Protein AF-A0A254QRY9-F1 (afdb_monomer_lite)

Radius of gyration: 16.29 Å; chains: 1; bounding box: 42×44×48 Å

Secondary structure (DSSP, 8-state):
----PPP-SS--HHHHH-TT--HHHHHHHHHHHHHHTTSPTTS-----TT-SSPPPS-SS-EEETTEEEE--SSS---HHHHHHHHHHHHHHHHHGGGTPPPPHHHHHHT-SB-TTSPBPPTTSHHHHHHHSTTTHHHIIIIIIS-------GGG--TT-EEEE--SSS--EEEEEEEEEE-TTS-EEEEEE-SSS--

Structure (mmCIF, N/CA/C/O backbone):
data_AF-A0A254QRY9-F1
#
_entry.id   AF-A0A254QRY9-F1
#
loop_
_atom_site.group_PDB
_atom_site.id
_atom_site.type_symbol
_atom_site.label_atom_id
_atom_site.label_alt_id
_atom_site.label_comp_id
_atom_site.label_asym_id
_atom_site.label_entity_id
_atom_site.label_seq_id
_atom_site.pdbx_PDB_ins_code
_atom_site.Cartn_x
_atom_site.Cartn_y
_atom_site.Cartn_z
_atom_site.occupancy
_atom_site.B_iso_or_equiv
_atom_site.auth_seq_id
_atom_site.auth_comp_id
_atom_site.auth_asym_id
_atom_site.auth_atom_id
_atom_site.pdbx_PDB_model_num
ATOM 1 N N . MET A 1 1 ? 18.171 -29.609 7.522 1.00 37.81 1 MET A N 1
ATOM 2 C CA . MET A 1 1 ? 17.720 -28.217 7.726 1.00 37.81 1 MET A CA 1
ATOM 3 C C . MET A 1 1 ? 16.338 -28.342 8.329 1.00 37.81 1 MET A C 1
ATOM 5 O O . MET A 1 1 ? 15.503 -28.914 7.642 1.00 37.81 1 MET A O 1
ATOM 9 N N . PRO A 1 2 ? 16.117 -28.033 9.614 1.00 37.41 2 PRO A N 1
ATOM 10 C CA . PRO A 1 2 ? 14.815 -28.296 10.205 1.00 37.41 2 PRO A CA 1
ATOM 11 C C . PRO A 1 2 ? 13.784 -27.348 9.587 1.00 37.41 2 PRO A C 1
ATOM 13 O O . PRO A 1 2 ? 14.004 -26.139 9.557 1.00 37.41 2 PRO A O 1
ATOM 16 N N . ASP A 1 3 ? 12.702 -27.937 9.078 1.00 46.31 3 ASP A N 1
ATOM 17 C CA . ASP A 1 3 ? 11.439 -27.289 8.733 1.00 46.31 3 ASP A CA 1
ATOM 18 C C . ASP A 1 3 ? 11.039 -26.289 9.826 1.00 46.31 3 ASP A C 1
ATOM 20 O O . ASP A 1 3 ? 10.547 -26.677 10.887 1.00 46.31 3 ASP A O 1
ATOM 24 N N . SER A 1 4 ? 11.224 -24.992 9.584 1.00 36.72 4 SER A N 1
ATOM 25 C CA . SER A 1 4 ? 10.539 -23.962 10.360 1.00 36.72 4 SER A CA 1
ATOM 26 C C . SER A 1 4 ? 9.203 -23.702 9.676 1.00 36.72 4 SER A C 1
ATOM 28 O O . SER A 1 4 ? 9.074 -22.772 8.878 1.00 36.72 4 SER A O 1
ATOM 30 N N . ALA A 1 5 ? 8.235 -24.586 9.918 1.00 42.78 5 ALA A N 1
ATOM 31 C CA . ALA A 1 5 ? 6.858 -24.378 9.494 1.00 42.78 5 ALA A CA 1
ATOM 32 C C . ALA A 1 5 ? 6.422 -22.964 9.909 1.00 42.78 5 ALA A C 1
ATOM 34 O O . ALA A 1 5 ? 6.419 -22.637 11.097 1.00 42.78 5 ALA A O 1
ATOM 35 N N . VAL A 1 6 ? 6.129 -22.123 8.917 1.00 45.16 6 VAL A N 1
ATOM 36 C CA . VAL A 1 6 ? 5.705 -20.739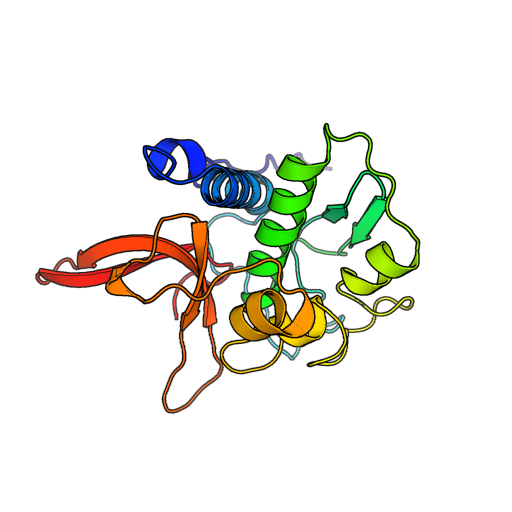 9.132 1.00 45.16 6 VAL A CA 1
ATOM 37 C C . VAL A 1 6 ? 4.362 -20.772 9.871 1.00 45.16 6 VAL A C 1
ATOM 39 O O . VAL A 1 6 ? 3.421 -21.388 9.359 1.00 45.16 6 VAL A O 1
ATOM 42 N N . PRO A 1 7 ? 4.240 -20.202 11.080 1.00 49.66 7 PRO A N 1
ATOM 43 C CA . PRO A 1 7 ? 2.994 -20.305 11.828 1.00 49.66 7 PRO A CA 1
ATOM 44 C C . PRO A 1 7 ? 1.909 -19.357 11.282 1.00 49.66 7 PRO A C 1
ATOM 46 O O . PRO A 1 7 ? 2.184 -18.362 10.616 1.00 49.66 7 PRO A O 1
ATOM 49 N N . THR A 1 8 ? 0.641 -19.699 11.529 1.00 52.84 8 THR A N 1
ATOM 50 C CA . THR A 1 8 ? -0.543 -19.148 10.846 1.00 52.84 8 THR A CA 1
ATOM 51 C C . THR A 1 8 ? -1.553 -18.567 11.833 1.00 52.84 8 THR A C 1
ATOM 53 O O . THR A 1 8 ? -2.466 -19.279 12.237 1.00 52.84 8 THR A O 1
ATOM 56 N N . TYR A 1 9 ? -1.473 -17.276 12.195 1.00 59.34 9 TYR A N 1
ATOM 57 C CA . TYR A 1 9 ? -2.532 -16.687 13.048 1.00 59.34 9 TYR A CA 1
ATOM 58 C C . TYR A 1 9 ? -3.069 -15.298 12.663 1.00 59.34 9 TYR A C 1
ATOM 60 O O . TYR A 1 9 ? -4.122 -14.898 13.167 1.00 59.34 9 TYR A O 1
ATOM 68 N N . HIS A 1 10 ? -2.492 -14.611 11.673 1.00 69.50 10 HIS A N 1
ATOM 69 C CA . HIS A 1 10 ? -3.000 -13.306 11.214 1.00 69.50 10 HIS A CA 1
ATOM 70 C C . HIS A 1 10 ? -3.153 -13.214 9.688 1.00 69.50 10 HIS A C 1
ATOM 72 O O . HIS A 1 10 ? -2.873 -12.190 9.096 1.00 69.50 10 HIS A O 1
ATOM 78 N N . ILE A 1 11 ? -3.624 -14.277 9.037 1.00 81.06 11 ILE A N 1
ATOM 79 C CA . ILE A 1 11 ? -3.754 -14.356 7.566 1.00 81.06 11 ILE A CA 1
ATOM 80 C C . ILE A 1 11 ? -5.220 -14.444 7.111 1.00 81.06 11 ILE A C 1
ATOM 82 O O . ILE A 1 11 ? -5.598 -15.246 6.262 1.00 81.06 11 ILE A O 1
ATOM 86 N N . SER A 1 12 ? -6.111 -13.718 7.784 1.00 90.38 12 SER A N 1
ATOM 87 C CA . SER A 1 12 ? -7.547 -13.730 7.466 1.00 90.38 12 SER A CA 1
ATOM 88 C C . SER A 1 12 ? -8.171 -12.339 7.540 1.00 90.38 12 SER A C 1
ATOM 90 O O . SER A 1 12 ? -9.340 -12.203 7.908 1.00 90.38 12 SER A O 1
ATOM 92 N N . HIS A 1 13 ? -7.397 -11.302 7.240 1.00 93.88 13 HIS A N 1
ATOM 93 C CA . HIS A 1 13 ? -7.847 -9.919 7.214 1.00 93.88 13 HIS A CA 1
ATOM 94 C C . HIS A 1 13 ? -8.926 -9.716 6.159 1.00 93.88 13 HIS A C 1
ATOM 96 O O . HIS A 1 13 ? -9.965 -9.141 6.483 1.00 93.88 13 HIS A O 1
ATOM 102 N N . LEU A 1 14 ? -8.764 -10.271 4.951 1.00 95.62 14 LEU A N 1
ATOM 103 C CA . LEU A 1 14 ? -9.807 -10.196 3.923 1.00 95.62 14 LEU A CA 1
ATOM 104 C C . LEU A 1 14 ? -11.115 -10.821 4.420 1.00 95.62 14 LEU A C 1
ATOM 106 O O . LEU A 1 14 ? -12.188 -10.240 4.274 1.00 95.62 14 LEU A O 1
ATOM 110 N N . ARG A 1 15 ? -11.036 -11.995 5.052 1.00 94.81 15 ARG A N 1
ATOM 111 C CA . ARG A 1 15 ? -12.219 -12.685 5.582 1.00 94.81 15 ARG A CA 1
ATOM 112 C C . ARG A 1 15 ? -12.896 -11.894 6.706 1.00 94.81 15 ARG A C 1
ATOM 114 O O . ARG A 1 15 ? -14.120 -11.886 6.778 1.00 94.81 15 ARG A O 1
ATOM 121 N N . LYS A 1 16 ? -12.117 -11.288 7.606 1.00 93.88 16 LYS A N 1
ATOM 122 C CA . LYS A 1 16 ? -12.627 -10.598 8.804 1.00 93.88 16 LYS A CA 1
ATOM 123 C C . LYS A 1 16 ? -13.141 -9.189 8.505 1.00 93.88 16 LYS A C 1
ATOM 125 O O . LYS A 1 16 ? -14.137 -8.786 9.092 1.00 93.88 16 LYS A O 1
ATOM 130 N N . PHE A 1 17 ? -12.472 -8.463 7.611 1.00 95.88 17 PHE A N 1
ATOM 131 C CA . PHE A 1 17 ? -12.696 -7.032 7.388 1.00 95.88 17 PHE A CA 1
ATOM 132 C C . PHE A 1 17 ? -13.146 -6.685 5.962 1.00 95.88 17 PHE A C 1
ATOM 134 O O . PHE A 1 17 ? -13.476 -5.538 5.690 1.00 95.88 17 PHE A O 1
ATOM 141 N N . GLY A 1 18 ? -13.187 -7.654 5.043 1.00 95.50 18 GLY A N 1
ATOM 142 C CA . GLY A 1 18 ? -13.499 -7.418 3.630 1.00 95.50 18 GLY A CA 1
ATOM 143 C C . GLY A 1 18 ? -14.988 -7.351 3.278 1.00 95.50 18 GLY A C 1
ATOM 144 O O . GLY A 1 18 ? -15.326 -7.188 2.105 1.00 95.50 18 GLY A O 1
ATOM 145 N N . PHE A 1 19 ? -15.896 -7.515 4.244 1.00 95.81 19 PHE A N 1
ATOM 146 C CA . PHE A 1 19 ? -17.331 -7.427 3.975 1.00 95.81 19 PHE A CA 1
ATOM 147 C C . PHE A 1 19 ? -17.749 -5.970 3.743 1.00 95.81 19 PHE A C 1
ATOM 149 O O . PHE A 1 19 ? -17.529 -5.117 4.597 1.00 95.81 19 PHE A O 1
ATOM 156 N N . GLY A 1 20 ? -18.379 -5.694 2.599 1.00 94.81 20 GLY A N 1
ATOM 157 C CA . GLY A 1 20 ? -18.922 -4.370 2.277 1.00 94.81 20 GLY A CA 1
ATOM 158 C C . GLY A 1 20 ? -17.885 -3.297 1.921 1.00 94.81 20 GLY A C 1
ATOM 159 O O . GLY A 1 20 ? -18.280 -2.155 1.707 1.00 94.81 20 GLY A O 1
ATOM 160 N N . VAL A 1 21 ? -16.593 -3.638 1.830 1.00 96.69 21 VAL A N 1
ATOM 161 C CA . VAL A 1 21 ? -15.536 -2.699 1.409 1.00 96.69 21 VAL A CA 1
ATOM 162 C C . VAL A 1 21 ? -15.251 -2.814 -0.101 1.00 96.69 21 VAL A C 1
ATOM 164 O O . VAL A 1 21 ? -15.458 -3.894 -0.671 1.00 96.69 21 VAL A O 1
ATOM 167 N N . PRO A 1 22 ? -14.789 -1.734 -0.765 1.00 97.00 22 PRO A N 1
ATOM 168 C CA . PRO A 1 22 ? -14.478 -1.731 -2.197 1.00 97.00 22 PRO A CA 1
ATOM 169 C C . PRO A 1 22 ? -13.453 -2.790 -2.617 1.00 97.00 22 PRO A C 1
ATOM 171 O O . PRO A 1 22 ? -12.657 -3.269 -1.813 1.00 97.00 22 PRO A O 1
ATOM 174 N N . GLU A 1 23 ? -13.427 -3.129 -3.906 1.00 95.94 23 GLU A N 1
ATOM 175 C CA . GLU A 1 23 ? -12.508 -4.133 -4.460 1.00 95.94 23 GLU A CA 1
ATOM 176 C C . GLU A 1 23 ? -11.032 -3.811 -4.193 1.00 95.94 23 GLU A C 1
ATOM 178 O O . GLU A 1 23 ? -10.292 -4.686 -3.748 1.00 95.94 23 GLU A O 1
ATOM 183 N N . ALA A 1 24 ? -10.621 -2.550 -4.363 1.00 96.19 24 ALA A N 1
ATOM 184 C CA . ALA A 1 24 ? -9.258 -2.116 -4.065 1.00 96.19 24 ALA A CA 1
ATOM 185 C C . ALA A 1 24 ? -8.882 -2.380 -2.595 1.00 96.19 24 ALA A C 1
ATOM 187 O O . ALA A 1 24 ? -7.849 -2.981 -2.310 1.00 96.19 24 ALA A O 1
ATOM 188 N N . ASN A 1 25 ? -9.765 -2.028 -1.659 1.00 97.88 25 ASN A N 1
ATOM 189 C CA . ASN A 1 25 ? -9.597 -2.307 -0.233 1.00 97.88 25 ASN A CA 1
ATOM 190 C C . ASN A 1 25 ? -9.505 -3.813 0.055 1.00 97.88 25 ASN A C 1
ATOM 192 O O . ASN A 1 25 ? -8.664 -4.251 0.839 1.00 97.88 25 ASN A O 1
ATOM 196 N N . ARG A 1 26 ? -10.330 -4.630 -0.611 1.00 97.94 26 ARG A N 1
ATOM 197 C CA . ARG A 1 26 ? -10.264 -6.096 -0.499 1.00 97.94 26 ARG A CA 1
ATOM 198 C C . ARG A 1 26 ? -8.933 -6.642 -1.010 1.00 97.94 26 ARG A C 1
ATOM 200 O O . ARG A 1 26 ? -8.368 -7.519 -0.360 1.00 97.94 26 ARG A O 1
ATOM 207 N N . ALA A 1 27 ? -8.419 -6.118 -2.120 1.00 97.56 27 ALA A N 1
ATOM 208 C CA . ALA A 1 27 ? -7.108 -6.488 -2.638 1.00 97.56 27 ALA A CA 1
ATOM 209 C C . ALA A 1 27 ? -5.989 -6.112 -1.658 1.00 97.56 27 ALA A C 1
ATOM 211 O O . ALA A 1 27 ? -5.094 -6.922 -1.437 1.00 97.56 27 ALA A O 1
ATOM 212 N N . VAL A 1 28 ? -6.076 -4.952 -0.993 1.00 97.69 28 VAL A N 1
ATOM 213 C CA .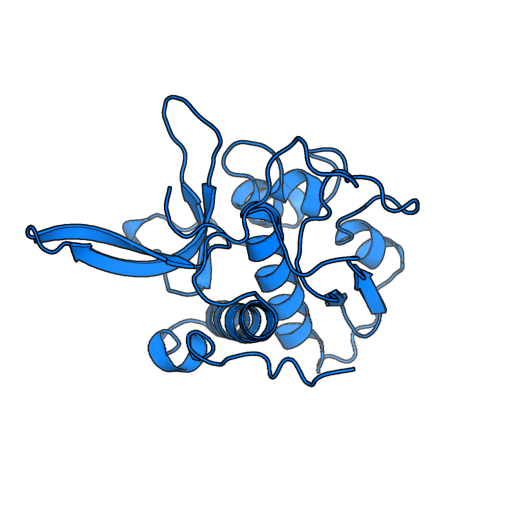 VAL A 1 28 ? -5.134 -4.579 0.078 1.00 97.69 28 VAL A CA 1
ATOM 214 C C . VAL A 1 28 ? -5.206 -5.550 1.250 1.00 97.69 28 VAL A C 1
ATOM 216 O O . VAL A 1 28 ? -4.172 -6.051 1.680 1.00 97.69 28 VAL A O 1
ATOM 219 N N . LEU A 1 29 ? -6.401 -5.884 1.741 1.00 97.50 29 LEU A N 1
ATOM 220 C CA . LEU A 1 29 ? -6.556 -6.853 2.833 1.00 97.50 29 LEU A CA 1
ATOM 221 C C . LEU A 1 29 ? -6.024 -8.247 2.456 1.00 97.50 29 LEU A C 1
ATOM 223 O O . LEU A 1 29 ? -5.450 -8.931 3.300 1.00 97.50 29 LEU A O 1
ATOM 227 N N . HIS A 1 30 ? -6.180 -8.660 1.196 1.00 96.12 30 HIS A N 1
ATOM 228 C CA . HIS A 1 30 ? -5.594 -9.901 0.693 1.00 96.12 30 HIS A CA 1
ATOM 229 C C . HIS A 1 30 ? -4.066 -9.808 0.590 1.00 96.12 30 HIS A C 1
ATOM 231 O O . HIS A 1 30 ? -3.363 -10.731 0.995 1.00 96.12 30 HIS A O 1
ATOM 237 N N . GLY A 1 31 ? -3.547 -8.674 0.115 1.00 94.44 31 GLY A N 1
ATOM 238 C CA . GLY A 1 31 ? -2.119 -8.382 0.095 1.00 94.44 31 GLY A CA 1
ATOM 239 C C . GLY A 1 31 ? -1.509 -8.447 1.494 1.00 94.44 31 GLY A C 1
ATOM 240 O O . GLY A 1 31 ? -0.473 -9.077 1.668 1.00 94.44 31 GLY A O 1
ATOM 241 N N . VAL A 1 32 ? -2.189 -7.899 2.506 1.00 93.19 32 VAL A N 1
ATOM 242 C CA . VAL A 1 32 ? -1.807 -8.036 3.920 1.00 93.19 32 VAL A CA 1
ATOM 243 C C . VAL A 1 32 ? -1.727 -9.504 4.334 1.00 93.19 32 VAL A C 1
ATOM 245 O O . VAL A 1 32 ? -0.746 -9.890 4.961 1.00 93.19 32 VAL A O 1
ATOM 248 N N . ASP A 1 33 ? -2.713 -10.332 3.981 1.00 91.94 33 ASP A N 1
ATOM 249 C CA . ASP A 1 33 ? -2.699 -11.762 4.318 1.00 91.94 33 ASP A CA 1
ATOM 250 C C . ASP A 1 33 ? -1.498 -12.490 3.688 1.00 91.94 33 ASP A C 1
ATOM 252 O O . ASP A 1 33 ? -0.843 -13.283 4.365 1.00 91.94 33 ASP A O 1
ATOM 256 N N . ILE A 1 34 ? -1.155 -12.172 2.434 1.00 90.69 34 ILE A N 1
ATOM 257 C CA . ILE A 1 34 ? 0.016 -12.725 1.732 1.00 90.69 34 ILE A CA 1
ATOM 258 C C . ILE A 1 34 ? 1.321 -12.265 2.392 1.00 90.69 34 ILE A C 1
ATOM 260 O O . ILE A 1 34 ? 2.197 -13.085 2.664 1.00 90.69 34 ILE A O 1
ATOM 264 N N . VAL A 1 35 ? 1.442 -10.968 2.689 1.00 88.44 35 VAL A N 1
ATOM 265 C CA . VAL A 1 35 ? 2.613 -10.398 3.369 1.00 88.44 35 VAL A CA 1
ATOM 266 C C . VAL A 1 35 ? 2.789 -11.043 4.742 1.00 88.44 35 VAL A C 1
ATOM 268 O O . VAL A 1 35 ? 3.856 -11.557 5.070 1.00 88.44 35 VAL A O 1
ATOM 271 N N . GLN A 1 36 ? 1.732 -11.048 5.552 1.00 85.56 36 GLN A N 1
ATOM 272 C CA . GLN A 1 36 ? 1.758 -11.539 6.925 1.00 85.56 36 GLN A CA 1
ATOM 273 C C . GLN A 1 36 ? 2.060 -13.038 6.999 1.00 85.56 36 GLN A C 1
ATOM 275 O O . GLN A 1 36 ? 2.687 -13.467 7.964 1.00 85.56 36 GLN A O 1
ATOM 280 N N . ALA A 1 37 ? 1.682 -13.821 5.983 1.00 85.31 37 ALA A N 1
ATOM 281 C CA . ALA A 1 37 ? 1.989 -15.251 5.897 1.00 85.31 37 ALA A CA 1
ATOM 282 C C . ALA A 1 37 ? 3.490 -15.567 5.819 1.00 85.31 37 ALA A C 1
ATOM 284 O O . ALA A 1 37 ? 3.868 -16.729 5.904 1.00 85.31 37 ALA A O 1
ATOM 285 N N . THR A 1 38 ? 4.340 -14.557 5.637 1.00 79.56 38 THR A N 1
ATOM 286 C CA . THR A 1 38 ? 5.801 -14.703 5.566 1.00 79.56 38 THR A CA 1
ATOM 287 C C . THR A 1 38 ? 6.527 -14.070 6.755 1.00 79.56 38 THR A C 1
ATOM 289 O O . THR A 1 38 ? 7.744 -14.214 6.886 1.00 79.56 38 THR A O 1
ATOM 292 N N . ALA A 1 39 ? 5.795 -13.366 7.623 1.00 75.81 39 ALA A N 1
ATOM 293 C CA . ALA A 1 39 ? 6.362 -12.629 8.741 1.00 75.81 39 ALA A CA 1
ATOM 294 C C . ALA A 1 39 ? 6.545 -13.522 9.987 1.00 75.81 39 ALA A C 1
ATOM 296 O O . ALA A 1 39 ? 5.765 -14.454 10.193 1.00 75.81 39 ALA A O 1
ATOM 297 N N . PRO A 1 40 ? 7.544 -13.237 10.847 1.00 69.44 40 PRO A N 1
ATOM 298 C CA . PRO A 1 40 ? 7.716 -13.923 12.122 1.00 69.44 40 PRO A CA 1
ATOM 299 C C . PRO A 1 40 ? 6.500 -13.777 13.047 1.00 69.44 40 PRO A C 1
ATOM 301 O O . PRO A 1 40 ? 5.858 -12.725 13.106 1.00 69.44 40 PRO A O 1
ATOM 304 N N . ASP A 1 41 ? 6.235 -14.827 13.820 1.00 60.31 41 ASP A N 1
ATOM 305 C CA . ASP A 1 41 ? 5.197 -14.850 14.851 1.00 60.31 41 ASP A CA 1
ATOM 306 C C . ASP A 1 41 ? 5.490 -13.883 16.010 1.00 60.31 41 ASP A C 1
ATOM 308 O O . ASP A 1 41 ? 6.643 -13.630 16.357 1.00 60.31 41 ASP A O 1
ATOM 312 N N . GLY A 1 42 ? 4.428 -13.388 16.658 1.00 51.75 42 GLY A N 1
ATOM 313 C CA . GLY A 1 42 ? 4.515 -12.561 17.872 1.00 51.75 42 GLY A CA 1
ATOM 314 C C . GLY A 1 42 ? 4.577 -11.046 17.644 1.00 51.75 42 GLY A C 1
ATOM 315 O O . GLY A 1 42 ? 4.552 -10.292 18.615 1.00 51.75 42 GLY A O 1
ATOM 316 N N . GLY A 1 43 ? 4.602 -10.587 16.386 1.00 54.66 43 GLY A N 1
ATOM 317 C CA . GLY A 1 43 ? 4.767 -9.167 16.060 1.00 54.66 43 GLY A CA 1
ATOM 318 C C . GLY A 1 43 ? 6.152 -8.634 16.455 1.00 54.66 43 GLY A C 1
ATOM 319 O O . GLY A 1 43 ? 7.022 -9.379 16.895 1.00 54.66 43 GLY A O 1
ATOM 320 N N . GLY A 1 44 ? 6.398 -7.333 16.267 1.00 52.44 44 GLY A N 1
ATOM 321 C CA . GLY A 1 44 ? 7.635 -6.707 16.759 1.00 52.44 44 GLY A CA 1
ATOM 322 C C . GLY A 1 44 ? 8.905 -7.091 15.990 1.00 52.44 44 GLY A C 1
ATOM 323 O O . GLY A 1 44 ? 10.002 -6.816 16.461 1.00 52.44 44 GLY A O 1
ATOM 324 N N . TYR A 1 45 ? 8.779 -7.632 14.775 1.00 57.25 45 TYR A N 1
ATOM 325 C CA . TYR A 1 45 ? 9.883 -7.852 13.823 1.00 57.25 45 TYR A CA 1
ATOM 326 C C . TYR A 1 45 ? 10.360 -6.549 13.154 1.00 57.25 45 TYR A C 1
ATOM 328 O O . TYR A 1 45 ? 10.906 -6.540 12.046 1.00 57.25 45 TYR A O 1
ATOM 336 N N . PHE A 1 46 ? 10.146 -5.438 13.853 1.00 60.03 46 PHE A N 1
ATOM 337 C CA . PHE A 1 46 ? 10.792 -4.173 13.598 1.00 60.03 46 PHE A CA 1
ATOM 338 C C . PHE A 1 46 ? 12.270 -4.298 13.922 1.00 60.03 46 PHE A C 1
ATOM 340 O O . PHE A 1 46 ? 12.665 -4.799 14.975 1.00 60.03 46 PHE A O 1
ATOM 347 N N . ILE A 1 47 ? 13.085 -3.786 13.025 1.00 57.41 47 ILE A N 1
ATOM 348 C CA . ILE A 1 47 ? 14.506 -3.624 13.236 1.00 57.41 47 ILE A CA 1
ATOM 349 C C . ILE A 1 47 ? 14.828 -2.162 12.883 1.00 57.41 47 ILE A C 1
ATOM 351 O O . ILE A 1 47 ? 14.077 -1.483 12.181 1.00 57.41 47 ILE A O 1
ATOM 355 N N . GLY A 1 48 ? 15.767 -1.577 13.625 1.00 54.84 48 GLY A N 1
ATOM 356 C CA . GLY A 1 48 ? 15.973 -0.129 13.639 1.00 54.84 48 GLY A CA 1
ATOM 357 C C . GLY A 1 48 ? 16.953 0.337 12.567 1.00 54.84 48 GLY A C 1
ATOM 358 O O . GLY A 1 48 ? 17.713 -0.447 12.011 1.00 54.84 48 GLY A O 1
ATOM 359 N N . VAL A 1 49 ? 17.070 1.660 12.416 1.00 55.19 49 VAL A N 1
ATOM 360 C CA . VAL A 1 49 ? 18.002 2.370 11.503 1.00 55.19 49 VAL A CA 1
ATOM 361 C C . VAL A 1 49 ? 19.486 1.971 11.589 1.00 55.19 49 VAL A C 1
ATOM 363 O O . VAL A 1 49 ? 20.293 2.448 10.800 1.00 55.19 49 VAL A O 1
ATOM 366 N N . LYS A 1 50 ? 19.863 1.118 12.548 1.00 57.06 50 LYS A N 1
ATOM 367 C CA . LYS A 1 50 ? 21.222 0.605 12.778 1.00 57.06 50 LYS A CA 1
ATOM 368 C C . LYS A 1 50 ? 21.423 -0.847 12.322 1.00 57.06 50 LYS A C 1
ATOM 370 O O . LYS A 1 50 ? 22.439 -1.442 12.669 1.00 57.06 50 LYS A O 1
ATOM 375 N N . ALA A 1 51 ? 20.460 -1.444 11.626 1.00 62.34 51 ALA A N 1
ATOM 376 C CA . ALA A 1 51 ? 20.610 -2.787 11.085 1.00 62.34 51 ALA A CA 1
ATOM 377 C C . ALA A 1 51 ? 21.702 -2.864 10.012 1.00 62.34 51 ALA A C 1
ATOM 379 O O . ALA A 1 51 ? 21.911 -1.908 9.269 1.00 62.34 51 ALA A O 1
ATOM 380 N N . ASP A 1 52 ? 22.337 -4.031 9.900 1.00 56.06 52 ASP A N 1
ATOM 381 C CA . ASP A 1 52 ? 23.296 -4.357 8.843 1.00 56.06 52 ASP A CA 1
ATOM 382 C C . ASP A 1 52 ? 22.813 -5.612 8.076 1.00 56.06 52 ASP A C 1
ATOM 384 O O . ASP A 1 52 ? 22.476 -6.617 8.716 1.00 56.06 52 ASP A O 1
ATOM 388 N N . PRO A 1 53 ? 22.646 -5.575 6.738 1.00 60.38 53 PRO A N 1
ATOM 389 C CA . PRO A 1 53 ? 22.650 -4.367 5.907 1.00 60.38 53 PRO A CA 1
ATOM 390 C C . PRO A 1 53 ? 21.586 -3.356 6.371 1.00 60.38 53 PRO A C 1
ATOM 392 O O . PRO A 1 53 ? 20.592 -3.780 6.984 1.00 60.38 53 PRO A O 1
ATOM 395 N N . PRO A 1 54 ? 21.770 -2.047 6.087 1.00 54.16 54 PRO A N 1
ATOM 396 C CA . PRO A 1 54 ? 20.749 -1.033 6.334 1.00 54.16 54 PRO A CA 1
ATOM 397 C C . PRO A 1 54 ? 19.458 -1.504 5.673 1.00 54.16 54 PRO A C 1
ATOM 399 O O . PRO A 1 54 ? 19.440 -1.845 4.493 1.00 54.16 54 PRO A O 1
ATOM 402 N N . GLU A 1 55 ? 18.415 -1.658 6.482 1.00 53.31 55 GLU A N 1
ATOM 403 C CA . GLU A 1 55 ? 17.245 -2.453 6.121 1.00 53.31 55 GLU A CA 1
ATOM 404 C C . GLU A 1 55 ? 16.641 -2.129 4.760 1.00 53.31 55 GLU A C 1
ATOM 406 O O . GLU A 1 55 ? 16.303 -0.985 4.453 1.00 53.31 55 GLU A O 1
ATOM 411 N N . SER A 1 56 ? 16.419 -3.204 4.005 1.00 51.31 56 SER A N 1
ATOM 412 C CA . SER A 1 56 ? 15.419 -3.265 2.952 1.00 51.31 56 SER A CA 1
ATOM 413 C C . SER A 1 56 ? 14.026 -3.454 3.564 1.00 51.31 56 SER A C 1
ATOM 415 O O . SER A 1 56 ? 13.912 -4.105 4.605 1.00 51.31 56 SER A O 1
ATOM 417 N N . PRO A 1 57 ? 12.956 -2.928 2.949 1.00 58.53 57 PRO A N 1
ATOM 418 C CA . PRO A 1 57 ? 11.748 -2.569 3.678 1.00 58.53 57 PRO A CA 1
ATOM 419 C C . PRO A 1 57 ? 10.807 -3.745 3.978 1.00 58.53 57 PRO A C 1
ATOM 421 O O . PRO A 1 57 ? 9.786 -3.545 4.618 1.00 58.53 57 PRO A O 1
ATOM 424 N N . ILE A 1 58 ? 11.072 -4.968 3.522 1.00 62.44 58 ILE A N 1
ATOM 425 C CA . ILE A 1 58 ? 10.078 -6.048 3.582 1.00 62.44 58 ILE A CA 1
ATOM 426 C C . ILE A 1 58 ? 10.746 -7.376 3.894 1.00 62.44 58 ILE A C 1
ATOM 428 O O . ILE A 1 58 ? 11.786 -7.697 3.330 1.00 62.44 58 ILE A O 1
ATOM 432 N N . GLY A 1 59 ? 10.091 -8.173 4.733 1.00 65.12 59 GLY A N 1
ATOM 433 C CA . GLY A 1 59 ? 10.505 -9.521 5.080 1.00 65.12 59 GLY A CA 1
ATOM 434 C C . GLY A 1 59 ? 10.204 -10.631 4.060 1.00 65.12 59 GLY A C 1
ATOM 435 O O . GLY A 1 59 ? 10.256 -11.801 4.422 1.00 65.12 59 GLY A O 1
ATOM 436 N N . TYR A 1 60 ? 9.845 -10.329 2.813 1.00 76.69 60 TYR A N 1
ATOM 437 C CA . TYR A 1 60 ? 9.559 -11.368 1.821 1.00 76.69 60 TYR A CA 1
ATOM 438 C C . TYR A 1 60 ? 9.786 -10.908 0.391 1.00 76.69 60 TYR A C 1
ATOM 440 O O . TYR A 1 60 ? 9.926 -9.719 0.097 1.00 76.69 60 TYR A O 1
ATOM 448 N N . ARG A 1 61 ? 9.852 -11.889 -0.510 1.00 84.50 61 ARG A N 1
ATOM 449 C CA . ARG A 1 61 ? 10.026 -11.644 -1.936 1.00 84.50 61 ARG A CA 1
ATOM 450 C C . ARG A 1 61 ? 8.786 -10.959 -2.502 1.00 84.50 61 ARG A C 1
ATOM 452 O O . ARG A 1 61 ? 7.711 -11.547 -2.502 1.00 84.50 61 ARG A O 1
ATOM 459 N N . VAL A 1 62 ? 8.972 -9.771 -3.064 1.00 86.38 62 VAL A N 1
ATOM 460 C CA . VAL A 1 62 ? 7.909 -9.025 -3.740 1.00 86.38 62 VAL A CA 1
ATOM 461 C C . VAL A 1 62 ? 8.102 -9.111 -5.244 1.00 86.38 62 VAL A C 1
ATOM 463 O O . VAL A 1 62 ? 9.203 -8.896 -5.764 1.00 86.38 62 VAL A O 1
ATOM 466 N N . THR A 1 63 ? 7.016 -9.411 -5.943 1.00 88.69 63 THR A N 1
ATOM 467 C CA . THR A 1 63 ? 6.905 -9.329 -7.397 1.00 88.69 63 THR A CA 1
ATOM 468 C C . THR A 1 63 ? 5.881 -8.271 -7.772 1.00 88.69 63 THR A C 1
ATOM 470 O O . THR A 1 63 ? 5.009 -7.931 -6.978 1.00 88.69 63 THR A O 1
ATOM 473 N N . PHE A 1 64 ? 5.994 -7.757 -8.988 1.00 90.38 64 PHE A N 1
ATOM 474 C CA . PHE A 1 64 ? 4.955 -6.953 -9.609 1.00 90.38 64 PHE A CA 1
ATOM 475 C C . PHE A 1 64 ? 4.844 -7.349 -11.070 1.00 90.38 64 PHE A C 1
ATOM 477 O O . PHE A 1 64 ? 5.816 -7.229 -11.822 1.00 90.38 64 PHE A O 1
ATOM 484 N N . LEU A 1 65 ? 3.675 -7.860 -11.441 1.00 88.75 65 LEU A N 1
ATOM 485 C CA . LEU A 1 65 ? 3.339 -8.410 -12.746 1.00 88.75 65 LEU A CA 1
ATOM 486 C C . LEU A 1 65 ? 4.404 -9.402 -13.215 1.00 88.75 65 LEU A C 1
ATOM 488 O O . LEU A 1 65 ? 5.074 -9.204 -14.228 1.00 88.75 65 LEU A O 1
ATOM 492 N N . GLU A 1 66 ? 4.600 -10.437 -12.389 1.00 85.00 66 GLU A N 1
ATOM 493 C CA . GLU A 1 66 ? 5.541 -11.558 -12.571 1.00 85.00 66 GLU A CA 1
ATOM 494 C C . GLU A 1 66 ? 7.037 -11.193 -12.546 1.00 85.00 66 GLU A C 1
ATOM 496 O O . GLU A 1 66 ? 7.901 -12.075 -12.558 1.00 85.00 66 GLU A O 1
ATOM 501 N N . ARG A 1 67 ? 7.387 -9.906 -12.459 1.00 87.81 67 ARG A N 1
ATOM 502 C CA . ARG A 1 67 ? 8.781 -9.456 -12.395 1.00 87.81 67 ARG A CA 1
ATOM 503 C C . ARG A 1 67 ? 9.216 -9.251 -10.940 1.00 87.81 67 ARG A C 1
ATOM 505 O O . ARG A 1 67 ? 8.470 -8.657 -10.161 1.00 87.81 67 ARG A O 1
ATOM 512 N N . PRO A 1 68 ? 10.411 -9.721 -10.536 1.00 87.62 68 PRO A N 1
ATOM 513 C CA . PRO A 1 68 ? 10.929 -9.473 -9.192 1.00 87.62 68 PRO A CA 1
ATOM 514 C C . PRO A 1 68 ? 11.152 -7.978 -8.933 1.00 87.62 68 PRO A C 1
ATOM 516 O O . PRO A 1 68 ? 11.832 -7.318 -9.716 1.00 87.62 68 PRO A O 1
ATOM 519 N N . LEU A 1 69 ? 10.639 -7.475 -7.808 1.00 85.69 69 LEU A N 1
ATOM 520 C CA . LEU A 1 69 ? 10.918 -6.124 -7.309 1.00 85.69 69 LEU A CA 1
ATOM 521 C C . LEU A 1 69 ? 11.860 -6.122 -6.113 1.00 85.69 69 LEU A C 1
ATOM 523 O O . LEU A 1 69 ? 12.654 -5.196 -5.957 1.00 85.69 69 LEU A O 1
ATOM 527 N N . LEU A 1 70 ? 11.754 -7.143 -5.263 1.00 83.69 70 LEU A N 1
ATOM 528 C CA . LEU A 1 70 ? 12.572 -7.263 -4.070 1.00 83.69 70 LEU A CA 1
ATOM 529 C C . LEU A 1 70 ? 12.792 -8.731 -3.703 1.00 83.69 70 LEU A C 1
ATOM 531 O O . LEU A 1 70 ? 11.854 -9.526 -3.703 1.00 83.69 70 LEU A O 1
ATOM 535 N N . SER A 1 71 ? 14.029 -9.078 -3.353 1.00 80.94 71 SER A N 1
ATOM 536 C CA . SER A 1 71 ? 14.401 -10.388 -2.809 1.00 80.94 71 SER A CA 1
ATOM 537 C C . SER A 1 71 ? 15.220 -10.170 -1.534 1.00 80.94 71 SER A C 1
ATOM 539 O O . SER A 1 71 ? 16.450 -10.139 -1.599 1.00 80.94 71 SER A O 1
ATOM 541 N N . PRO A 1 72 ? 14.560 -9.938 -0.388 1.00 75.62 72 PRO A N 1
ATOM 542 C CA . PRO A 1 72 ? 15.236 -9.497 0.822 1.00 75.62 72 PRO A CA 1
ATOM 543 C C . PRO A 1 72 ? 16.027 -10.646 1.468 1.00 75.62 72 PRO A C 1
ATOM 545 O O . PRO A 1 72 ? 15.615 -11.805 1.387 1.00 75.62 72 PRO A O 1
ATOM 548 N N . PRO A 1 73 ? 17.148 -10.351 2.151 1.00 72.12 73 PRO A N 1
ATOM 549 C CA . PRO A 1 73 ? 17.982 -11.372 2.788 1.00 72.12 73 PRO A CA 1
ATOM 550 C C . PRO A 1 73 ? 17.408 -11.903 4.116 1.00 72.12 73 PRO A C 1
ATOM 552 O O . PRO A 1 73 ? 17.986 -12.813 4.706 1.00 72.12 73 PRO A O 1
ATOM 555 N N . ARG A 1 74 ? 16.318 -11.316 4.629 1.00 71.56 74 ARG A N 1
ATOM 556 C CA . ARG A 1 74 ? 15.692 -11.664 5.916 1.00 71.56 74 ARG A CA 1
ATOM 557 C C . ARG A 1 74 ? 14.204 -11.329 5.930 1.00 71.56 74 ARG A C 1
ATOM 559 O O . ARG A 1 74 ? 13.749 -10.547 5.101 1.00 71.56 74 ARG A O 1
ATOM 566 N N . CYS A 1 75 ? 13.493 -11.862 6.926 1.00 72.81 75 CYS A N 1
ATOM 567 C CA . CYS A 1 75 ? 12.043 -11.733 7.065 1.00 72.81 75 CYS A CA 1
ATOM 568 C C . CYS A 1 75 ? 11.579 -10.609 8.016 1.00 72.81 75 CYS A C 1
ATOM 570 O O . CYS A 1 75 ? 10.648 -10.798 8.790 1.00 72.81 75 CYS A O 1
ATOM 572 N N . THR A 1 76 ? 12.232 -9.444 8.004 1.00 74.88 76 THR A N 1
ATOM 573 C CA . THR A 1 76 ? 11.935 -8.315 8.914 1.00 74.88 76 THR A CA 1
ATOM 574 C C . THR A 1 76 ? 11.740 -7.004 8.148 1.00 74.88 76 THR A C 1
ATOM 576 O O . THR A 1 76 ? 12.206 -6.894 7.015 1.00 74.88 76 THR A O 1
ATOM 579 N N . SER A 1 77 ? 11.066 -6.006 8.738 1.00 78.38 77 SER A N 1
ATOM 580 C CA . SER A 1 77 ? 10.670 -4.790 7.999 1.00 78.38 77 SER A CA 1
ATOM 581 C C . SER A 1 77 ? 10.331 -3.570 8.861 1.00 78.38 77 SER A C 1
ATOM 583 O O . SER A 1 77 ? 9.644 -3.694 9.882 1.00 78.38 77 SER A O 1
ATOM 585 N N . TYR A 1 78 ? 1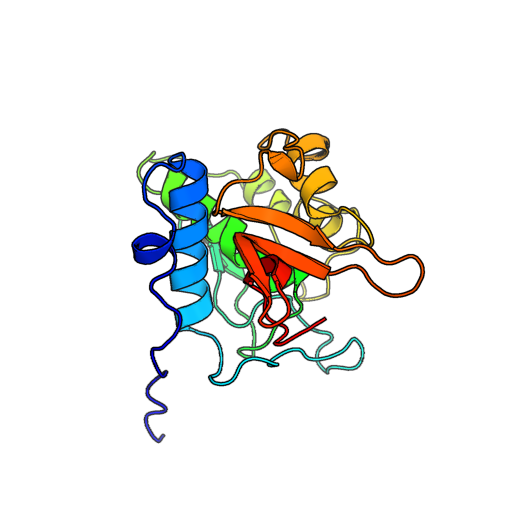0.630 -2.373 8.346 1.00 82.75 78 TYR A N 1
ATOM 586 C CA . TYR A 1 78 ? 9.969 -1.130 8.761 1.00 82.75 78 TYR A CA 1
ATOM 587 C C . TYR A 1 78 ? 8.464 -1.145 8.475 1.00 82.75 78 TYR A C 1
ATOM 589 O O . TYR A 1 78 ? 7.987 -1.859 7.593 1.00 82.75 78 TYR A O 1
ATOM 597 N N . CYS A 1 79 ? 7.724 -0.295 9.188 1.00 86.31 79 CYS A N 1
ATOM 598 C CA . CYS A 1 79 ? 6.284 -0.142 8.987 1.00 86.31 79 CYS A CA 1
ATOM 599 C C . CYS A 1 79 ? 5.938 0.367 7.574 1.00 86.31 79 CYS A C 1
ATOM 601 O O . CYS A 1 79 ? 5.045 -0.183 6.935 1.00 86.31 79 CYS A O 1
ATOM 603 N N . SER A 1 80 ? 6.698 1.340 7.052 1.00 88.31 80 SER A N 1
ATOM 604 C CA . SER A 1 80 ? 6.575 1.869 5.682 1.00 88.31 80 SER A CA 1
ATOM 605 C C . SER A 1 80 ? 6.781 0.794 4.625 1.00 88.31 80 SER A C 1
ATOM 607 O O . SER A 1 80 ? 6.097 0.757 3.608 1.00 88.31 80 SER A O 1
ATOM 609 N N . GLY A 1 81 ? 7.726 -0.101 4.871 1.00 88.88 81 GLY A N 1
ATOM 610 C CA . GLY A 1 81 ? 8.017 -1.176 3.957 1.00 88.88 81 GLY A CA 1
ATOM 611 C C . GLY A 1 81 ? 6.953 -2.263 3.970 1.00 88.88 81 GLY A C 1
ATOM 612 O O . GLY A 1 81 ? 6.473 -2.634 2.905 1.00 88.88 81 GLY A O 1
ATOM 613 N N . ALA A 1 82 ? 6.493 -2.695 5.147 1.00 88.62 82 ALA A N 1
ATOM 614 C CA . ALA A 1 82 ? 5.391 -3.649 5.261 1.00 88.62 82 ALA A CA 1
ATOM 615 C C . ALA A 1 82 ? 4.095 -3.134 4.607 1.00 88.62 82 ALA A C 1
ATOM 617 O O . ALA A 1 82 ? 3.453 -3.865 3.852 1.00 88.62 82 ALA A O 1
ATOM 618 N N . SER A 1 83 ? 3.725 -1.870 4.832 1.00 92.69 83 SER A N 1
ATOM 619 C CA . SER A 1 83 ? 2.546 -1.274 4.191 1.00 92.69 83 SER A CA 1
ATOM 620 C C . SER A 1 83 ? 2.720 -1.129 2.675 1.00 92.69 83 SER A C 1
ATOM 622 O O . SER A 1 83 ? 1.786 -1.423 1.930 1.00 92.69 83 SER A O 1
ATOM 624 N N . TYR A 1 84 ? 3.917 -0.779 2.193 1.00 93.62 84 TYR A N 1
ATOM 625 C CA . TYR A 1 84 ? 4.206 -0.748 0.757 1.00 93.62 84 TYR A CA 1
ATOM 626 C C . TYR A 1 84 ? 4.169 -2.144 0.119 1.00 93.62 84 TYR A C 1
ATOM 628 O O . TYR A 1 84 ? 3.713 -2.309 -1.009 1.00 93.62 84 TYR A O 1
ATOM 636 N N . ALA A 1 85 ? 4.597 -3.171 0.851 1.00 92.31 85 ALA A N 1
ATOM 637 C CA . ALA A 1 85 ? 4.500 -4.567 0.439 1.00 92.31 85 ALA A CA 1
ATOM 638 C C . ALA A 1 85 ? 3.054 -4.976 0.160 1.00 92.31 85 ALA A C 1
ATOM 640 O O . ALA A 1 85 ? 2.740 -5.525 -0.899 1.00 92.31 85 ALA A O 1
ATOM 641 N N . ALA A 1 86 ? 2.170 -4.657 1.111 1.00 94.06 86 ALA A N 1
ATOM 642 C CA . ALA A 1 86 ? 0.743 -4.899 0.984 1.00 94.06 86 ALA A CA 1
ATOM 643 C C . ALA A 1 86 ? 0.167 -4.136 -0.213 1.00 94.06 86 ALA A C 1
ATOM 645 O O . ALA A 1 86 ? -0.613 -4.706 -0.970 1.00 94.06 86 ALA A O 1
ATOM 646 N N . PHE A 1 87 ? 0.604 -2.893 -0.435 1.00 95.88 87 PHE A N 1
ATOM 647 C CA . PHE A 1 87 ? 0.214 -2.100 -1.598 1.00 95.88 87 PHE A CA 1
ATOM 648 C C . PHE A 1 87 ? 0.630 -2.736 -2.929 1.00 95.88 87 PHE A C 1
ATOM 650 O O . PHE A 1 87 ? -0.223 -2.971 -3.780 1.00 95.88 87 PHE A O 1
ATOM 657 N N . VAL A 1 88 ? 1.912 -3.057 -3.117 1.00 94.69 88 VAL A N 1
ATOM 658 C CA . VAL A 1 88 ? 2.401 -3.658 -4.368 1.00 94.69 88 VAL A CA 1
ATOM 659 C C . VAL A 1 88 ? 1.751 -5.015 -4.617 1.00 94.69 88 VAL A C 1
ATOM 661 O O . VAL A 1 88 ? 1.364 -5.309 -5.743 1.00 94.69 88 VAL A O 1
ATOM 664 N N . THR A 1 89 ? 1.568 -5.814 -3.565 1.00 93.88 89 THR A N 1
ATOM 665 C CA . THR A 1 89 ? 0.876 -7.106 -3.666 1.00 93.88 89 THR A CA 1
ATOM 666 C C . THR A 1 89 ? -0.590 -6.915 -4.055 1.00 93.88 89 THR A C 1
ATOM 668 O O . THR A 1 89 ? -1.102 -7.652 -4.889 1.00 93.88 89 THR A O 1
ATOM 671 N N . ALA A 1 90 ? -1.268 -5.901 -3.513 1.00 95.69 90 ALA A N 1
ATOM 672 C CA . ALA A 1 90 ? -2.630 -5.559 -3.912 1.00 95.69 90 ALA A CA 1
ATOM 673 C C . ALA A 1 90 ? -2.710 -5.112 -5.374 1.00 95.69 90 ALA A C 1
ATOM 675 O O . ALA A 1 90 ? -3.621 -5.527 -6.084 1.00 95.69 90 ALA A O 1
ATOM 676 N N . LEU A 1 91 ? -1.752 -4.305 -5.840 1.00 93.69 91 LEU A N 1
ATOM 677 C CA . LEU A 1 91 ? -1.668 -3.941 -7.252 1.00 93.69 91 LEU A CA 1
ATOM 678 C C . LEU A 1 91 ? -1.451 -5.164 -8.138 1.00 93.69 91 LEU A C 1
ATOM 680 O O . LEU A 1 91 ? -2.099 -5.276 -9.171 1.00 93.69 91 LEU A O 1
ATOM 684 N N . ASP A 1 92 ? -0.575 -6.082 -7.736 1.00 92.69 92 ASP A N 1
ATOM 685 C CA . ASP A 1 92 ? -0.332 -7.321 -8.473 1.00 92.69 92 ASP A CA 1
ATOM 686 C C . ASP A 1 92 ? -1.600 -8.183 -8.550 1.00 92.69 92 ASP A C 1
ATOM 688 O O . ASP A 1 92 ? -1.943 -8.683 -9.613 1.00 92.69 92 ASP A O 1
ATOM 692 N N . LEU A 1 93 ? -2.369 -8.274 -7.460 1.00 93.25 93 LEU A N 1
ATOM 693 C CA . LEU A 1 93 ? -3.663 -8.966 -7.440 1.00 93.25 93 LEU A CA 1
ATOM 694 C C . LEU A 1 93 ? -4.708 -8.302 -8.350 1.00 93.25 93 LEU A C 1
ATOM 696 O O . LEU A 1 93 ? -5.455 -9.000 -9.027 1.00 93.25 93 LEU A O 1
ATOM 700 N N . LEU A 1 94 ? -4.772 -6.967 -8.367 1.00 92.69 94 LEU A N 1
ATOM 701 C CA . LEU A 1 94 ? -5.728 -6.217 -9.191 1.00 92.69 94 LEU A CA 1
ATOM 702 C C . LEU A 1 94 ? -5.368 -6.249 -10.681 1.00 92.69 94 LEU A C 1
ATOM 704 O O . LEU A 1 94 ? -6.250 -6.203 -11.535 1.00 92.69 94 LEU A O 1
ATOM 708 N N . LEU A 1 95 ? -4.074 -6.284 -11.001 1.00 90.62 95 LEU A N 1
ATOM 709 C CA . LEU A 1 95 ? -3.578 -6.157 -12.369 1.00 90.62 95 LEU A CA 1
ATOM 710 C C . LEU A 1 95 ? -3.140 -7.495 -12.976 1.00 90.62 95 LEU A C 1
ATOM 712 O O . LEU A 1 95 ? -3.038 -7.582 -14.198 1.00 90.62 95 LEU A O 1
ATOM 716 N N . GLY A 1 96 ? -2.897 -8.537 -12.184 1.00 83.44 96 GLY A N 1
ATOM 717 C CA . GLY A 1 96 ? -2.308 -9.800 -12.643 1.00 83.44 96 GLY A CA 1
ATOM 718 C C . GLY A 1 96 ? -3.117 -10.507 -13.732 1.00 83.44 96 GLY A C 1
ATOM 719 O O . GLY A 1 96 ? -2.546 -11.103 -14.640 1.00 83.44 96 GLY A O 1
ATOM 720 N N . GLU A 1 97 ? -4.443 -10.365 -13.719 1.00 79.50 97 GLU A N 1
ATOM 721 C CA . GLU A 1 97 ? -5.330 -10.967 -14.727 1.00 79.50 97 GLU A CA 1
ATOM 722 C C . GLU A 1 97 ? -5.554 -10.079 -15.964 1.00 79.50 97 GLU A C 1
ATOM 724 O O . GLU A 1 97 ? -6.147 -10.511 -16.951 1.00 79.50 97 GLU A O 1
ATOM 729 N N . SER A 1 98 ? -5.058 -8.838 -15.954 1.00 82.19 98 SER A N 1
ATOM 730 C CA . SER A 1 98 ? -5.302 -7.869 -17.033 1.00 82.19 98 SER A CA 1
ATOM 731 C C . SER A 1 98 ? -4.476 -8.121 -18.301 1.00 82.19 98 SER A C 1
ATOM 733 O O . SER A 1 98 ? -4.734 -7.513 -19.340 1.00 82.19 98 SER A O 1
ATOM 735 N N . GLY A 1 99 ? -3.442 -8.968 -18.222 1.00 77.81 99 GLY A N 1
ATOM 736 C CA . GLY A 1 99 ? -2.458 -9.143 -19.294 1.00 77.81 99 GLY A CA 1
ATOM 737 C C . GLY A 1 99 ? -1.574 -7.910 -19.537 1.00 77.81 99 GLY A C 1
ATOM 738 O O . GLY A 1 99 ? -0.826 -7.879 -20.520 1.00 77.81 99 GLY A O 1
ATOM 739 N N . LEU A 1 100 ? -1.646 -6.892 -18.667 1.00 83.31 100 LEU A N 1
ATOM 740 C CA . LEU A 1 100 ? -0.798 -5.708 -18.740 1.00 83.31 100 LEU A CA 1
ATOM 741 C C . LEU A 1 100 ? 0.672 -6.103 -18.597 1.00 83.31 100 LEU A C 1
ATOM 743 O O . LEU A 1 100 ? 1.091 -6.724 -17.623 1.00 83.31 100 LEU A O 1
ATOM 747 N N . ARG A 1 101 ? 1.482 -5.681 -19.569 1.00 80.56 101 ARG A N 1
ATOM 748 C CA . ARG A 1 101 ? 2.940 -5.732 -19.470 1.00 80.56 101 ARG A CA 1
ATOM 749 C C . ARG A 1 101 ? 3.440 -4.371 -19.027 1.00 80.56 101 ARG A C 1
ATOM 751 O O . ARG A 1 101 ? 3.206 -3.372 -19.702 1.00 80.56 101 ARG A O 1
ATOM 758 N N . VAL A 1 102 ? 4.152 -4.341 -17.911 1.00 82.38 102 VAL A N 1
ATOM 759 C CA . VAL A 1 102 ? 4.770 -3.116 -17.404 1.00 82.38 102 VAL A CA 1
ATOM 760 C C . VAL A 1 102 ? 6.116 -2.864 -18.058 1.00 82.38 102 VAL A C 1
ATOM 762 O O . VAL A 1 102 ? 6.965 -3.758 -18.145 1.00 82.38 102 VAL A O 1
ATOM 765 N N . SER A 1 103 ? 6.295 -1.624 -18.514 1.00 89.50 103 SER A N 1
ATOM 766 C CA . SER A 1 103 ? 7.570 -1.134 -19.021 1.00 89.50 103 SER A CA 1
ATOM 767 C C . SER A 1 103 ? 8.628 -1.142 -17.916 1.00 89.50 103 SER A C 1
ATOM 769 O O . SER A 1 103 ? 8.316 -1.156 -16.721 1.00 89.50 103 SER A O 1
ATOM 771 N N . ASP A 1 104 ? 9.897 -1.096 -18.316 1.00 90.38 104 ASP A N 1
ATOM 772 C CA . ASP A 1 104 ? 11.008 -0.967 -17.369 1.00 90.38 104 ASP A CA 1
ATOM 773 C C . ASP A 1 104 ? 10.917 0.324 -16.547 1.00 90.38 104 ASP A C 1
ATOM 775 O O . ASP A 1 104 ? 11.306 0.340 -15.384 1.00 90.38 104 ASP A O 1
ATOM 779 N N . GLU A 1 105 ? 10.330 1.380 -17.114 1.00 91.12 105 GLU A N 1
ATOM 780 C CA . GLU A 1 105 ? 10.084 2.638 -16.412 1.00 91.12 105 GLU A CA 1
ATOM 781 C C . GLU A 1 105 ? 9.070 2.477 -15.273 1.00 91.12 105 GLU A C 1
ATOM 783 O O . GLU A 1 105 ? 9.312 2.960 -14.168 1.00 91.12 105 GLU A O 1
ATOM 788 N N . VAL A 1 106 ? 7.965 1.759 -15.503 1.00 90.06 106 VAL A N 1
ATOM 789 C CA . VAL A 1 106 ? 6.979 1.491 -14.445 1.00 90.06 106 VAL A CA 1
ATOM 790 C C . VAL A 1 106 ? 7.581 0.581 -13.375 1.00 90.06 106 VAL A C 1
ATOM 792 O O . VAL A 1 106 ? 7.403 0.832 -12.187 1.00 90.06 106 VAL A O 1
ATOM 795 N N . GLN A 1 107 ? 8.345 -0.434 -13.782 1.00 90.75 107 GLN A N 1
ATOM 796 C CA . GLN A 1 107 ? 9.069 -1.316 -12.862 1.00 90.75 107 GLN A CA 1
ATOM 797 C C . GLN A 1 107 ? 10.084 -0.561 -11.998 1.00 90.75 107 GLN A C 1
ATOM 799 O O . GLN A 1 107 ? 10.181 -0.813 -10.800 1.00 90.75 107 GLN A O 1
ATOM 804 N N . GLU A 1 108 ? 10.813 0.393 -12.576 1.00 91.00 108 GLU A N 1
ATOM 805 C CA . GLU A 1 108 ? 11.683 1.296 -11.820 1.00 91.00 108 GLU A CA 1
ATOM 806 C C . GLU A 1 108 ? 10.878 2.186 -10.868 1.00 91.00 108 GLU A C 1
ATOM 808 O O . GLU A 1 108 ? 11.261 2.349 -9.713 1.00 91.00 108 GLU A O 1
ATOM 813 N N . ALA A 1 109 ? 9.751 2.742 -11.324 1.00 91.44 109 ALA A N 1
ATOM 814 C CA . ALA A 1 109 ? 8.942 3.667 -10.535 1.00 91.44 109 ALA A CA 1
ATOM 815 C C . ALA A 1 109 ? 8.370 3.034 -9.256 1.00 91.44 109 ALA A C 1
ATOM 817 O O . ALA A 1 109 ? 8.214 3.740 -8.257 1.00 91.44 109 ALA A O 1
ATOM 818 N N . VAL A 1 110 ? 8.086 1.727 -9.273 1.00 91.88 110 VAL A N 1
ATOM 819 C CA . VAL A 1 110 ? 7.583 0.982 -8.107 1.00 91.88 110 VAL A CA 1
ATOM 820 C C . VAL A 1 110 ? 8.686 0.297 -7.288 1.00 91.88 110 VAL A C 1
ATOM 822 O O . VAL A 1 110 ? 8.387 -0.283 -6.239 1.00 91.88 110 VAL A O 1
ATOM 825 N N . ARG A 1 111 ? 9.953 0.338 -7.727 1.00 88.31 111 ARG A N 1
ATOM 826 C CA . ARG A 1 111 ? 11.059 -0.345 -7.042 1.00 88.31 111 ARG A CA 1
ATOM 827 C C . ARG A 1 111 ? 11.333 0.268 -5.667 1.00 88.31 111 ARG A C 1
ATOM 829 O O . ARG A 1 111 ? 11.275 1.477 -5.464 1.00 88.31 111 ARG A O 1
ATOM 836 N N . MET A 1 112 ? 11.692 -0.598 -4.725 1.00 87.19 112 MET A N 1
ATOM 837 C CA . MET A 1 112 ? 11.882 -0.256 -3.312 1.00 87.19 112 MET A CA 1
ATOM 838 C C . MET A 1 112 ? 13.332 0.012 -2.905 1.00 87.19 112 MET A C 1
ATOM 840 O O . MET A 1 112 ? 13.593 0.581 -1.850 1.00 87.19 112 MET A O 1
ATOM 844 N N . GLN A 1 113 ? 14.281 -0.421 -3.727 1.00 83.81 113 GLN A N 1
ATOM 845 C CA . GLN A 1 113 ? 15.716 -0.298 -3.491 1.00 83.81 113 GLN A CA 1
ATOM 846 C C . GLN A 1 113 ? 16.406 0.267 -4.723 1.00 83.81 113 GLN A C 1
ATOM 848 O O . GLN A 1 113 ? 15.838 0.251 -5.818 1.00 83.81 113 GLN A O 1
ATOM 853 N N . GLU A 1 114 ? 17.622 0.758 -4.547 1.00 84.31 114 GLU 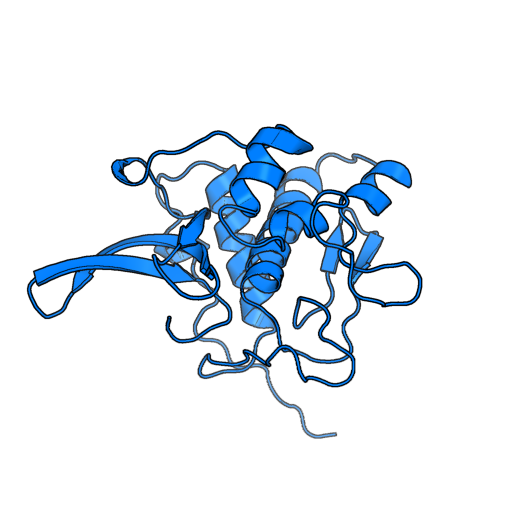A N 1
ATOM 854 C CA . GLU A 1 114 ? 18.515 1.047 -5.665 1.00 84.31 114 GLU A CA 1
ATOM 855 C C . GLU A 1 114 ? 18.977 -0.259 -6.348 1.00 84.31 114 GLU A C 1
ATOM 857 O O . GLU A 1 114 ? 18.891 -1.334 -5.743 1.00 84.31 114 GLU A O 1
ATOM 862 N N . PRO A 1 115 ? 19.429 -0.221 -7.620 1.00 81.75 115 PRO A N 1
ATOM 863 C CA . PRO A 1 115 ? 19.891 -1.414 -8.340 1.00 81.75 115 PRO A CA 1
ATOM 864 C C . PRO A 1 115 ? 21.002 -2.205 -7.633 1.00 81.75 115 PRO A C 1
ATO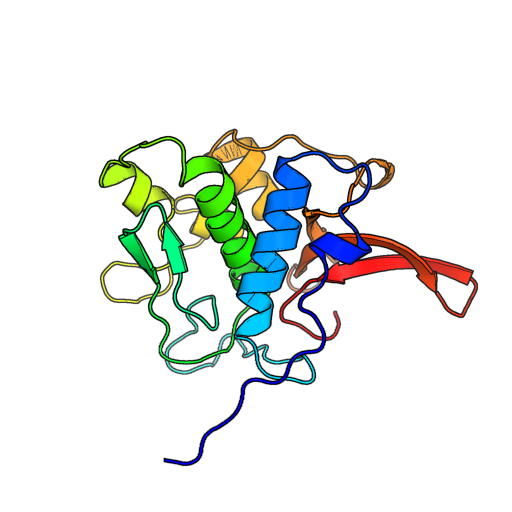M 866 O O . PRO A 1 115 ? 21.130 -3.407 -7.850 1.00 81.75 115 PRO A O 1
ATOM 869 N N . ASP A 1 116 ? 21.802 -1.539 -6.800 1.00 81.56 116 ASP A N 1
ATOM 870 C CA . ASP A 1 116 ? 22.872 -2.137 -5.995 1.00 81.56 116 ASP A CA 1
ATOM 871 C C . ASP A 1 116 ? 22.372 -2.760 -4.675 1.00 81.56 116 ASP A C 1
ATOM 873 O O . ASP A 1 116 ? 23.166 -3.281 -3.892 1.00 81.56 116 ASP A O 1
ATOM 877 N N . GLY A 1 117 ? 21.058 -2.731 -4.425 1.00 76.62 117 GLY A N 1
ATOM 878 C CA . GLY A 1 117 ? 20.438 -3.197 -3.186 1.00 76.62 117 GLY A CA 1
ATOM 879 C C . GLY A 1 117 ? 20.478 -2.171 -2.051 1.00 76.62 117 GLY A C 1
ATOM 880 O O . GLY A 1 117 ? 20.040 -2.479 -0.941 1.00 76.62 117 GLY A O 1
ATOM 881 N N . GLY A 1 118 ? 20.974 -0.959 -2.307 1.00 76.75 118 GLY A N 1
ATOM 882 C CA . GLY A 1 118 ? 20.945 0.157 -1.375 1.00 76.75 118 GLY A CA 1
ATOM 883 C C . GLY A 1 118 ? 19.527 0.642 -1.071 1.00 76.75 118 GLY A C 1
ATOM 884 O O . GLY A 1 118 ? 18.557 0.360 -1.786 1.00 76.75 118 GLY A O 1
ATOM 885 N N . ARG A 1 119 ? 19.389 1.391 0.026 1.00 79.00 119 ARG A N 1
ATOM 886 C CA . ARG A 1 119 ? 18.132 2.067 0.365 1.00 79.00 119 ARG A CA 1
ATOM 887 C C . ARG A 1 119 ? 17.798 3.096 -0.722 1.00 79.00 119 ARG A C 1
ATOM 889 O O . ARG A 1 119 ? 18.635 3.928 -1.049 1.00 79.00 119 ARG A O 1
ATOM 896 N N . ARG A 1 120 ? 16.552 3.077 -1.202 1.00 85.44 120 ARG A N 1
ATOM 897 C CA . ARG A 1 120 ? 15.981 4.147 -2.032 1.00 85.44 120 ARG A CA 1
ATOM 898 C C . ARG A 1 120 ? 15.911 5.446 -1.227 1.00 85.44 120 ARG A C 1
ATOM 900 O O . ARG A 1 120 ? 15.421 5.438 -0.095 1.00 85.44 120 ARG A O 1
ATOM 907 N N . GLU A 1 121 ? 16.378 6.543 -1.809 1.00 84.19 121 GLU A N 1
ATOM 908 C CA . GLU A 1 121 ? 16.282 7.864 -1.183 1.00 84.19 121 GLU A CA 1
ATOM 909 C C . GLU A 1 121 ? 14.821 8.295 -0.987 1.00 84.19 121 GLU A C 1
ATOM 911 O O . GLU A 1 121 ? 13.943 8.015 -1.810 1.00 84.19 121 GLU A O 1
ATOM 916 N N . ASP A 1 122 ? 14.555 8.996 0.115 1.00 87.81 122 ASP A N 1
ATOM 917 C CA . ASP A 1 122 ? 13.224 9.529 0.393 1.00 87.81 122 ASP A CA 1
ATOM 918 C C . ASP A 1 122 ? 12.822 10.532 -0.697 1.00 87.81 122 ASP A C 1
ATOM 920 O O . ASP A 1 122 ? 13.659 11.217 -1.279 1.00 87.81 122 ASP A O 1
ATOM 924 N N . THR A 1 123 ? 11.523 10.622 -0.986 1.00 88.00 123 THR A N 1
ATOM 925 C CA . THR A 1 123 ? 10.923 11.433 -2.068 1.00 88.00 123 THR A CA 1
ATOM 926 C C . THR A 1 123 ? 11.305 11.037 -3.504 1.00 88.00 123 THR A C 1
ATOM 928 O O . THR A 1 123 ? 10.812 11.636 -4.462 1.00 88.00 123 THR A O 1
ATOM 931 N N . ILE A 1 124 ? 12.111 9.986 -3.694 1.00 89.94 124 ILE A N 1
ATOM 932 C CA . ILE A 1 124 ? 12.436 9.452 -5.021 1.00 89.94 124 ILE A CA 1
ATOM 933 C C . ILE A 1 124 ? 11.490 8.309 -5.394 1.00 89.94 124 ILE A C 1
ATOM 935 O O . ILE A 1 124 ? 11.522 7.226 -4.809 1.00 89.94 124 ILE A O 1
ATOM 939 N N . LYS A 1 125 ? 10.688 8.539 -6.443 1.00 91.62 125 LYS A N 1
ATOM 940 C CA . LYS A 1 125 ? 9.710 7.574 -6.980 1.00 91.62 125 LYS A CA 1
ATOM 941 C C . LYS A 1 125 ? 8.714 7.108 -5.906 1.00 91.62 125 LYS A C 1
ATOM 943 O O . LYS A 1 125 ? 8.587 7.725 -4.850 1.00 91.62 125 LYS A O 1
ATOM 948 N N . LEU A 1 126 ? 7.950 6.056 -6.193 1.00 94.25 126 LEU A N 1
ATOM 949 C CA . LEU A 1 126 ? 6.789 5.709 -5.383 1.00 94.25 126 LEU A CA 1
ATOM 950 C C . LEU A 1 126 ? 7.179 5.284 -3.963 1.00 94.25 126 LEU A C 1
ATOM 952 O O . LEU A 1 126 ? 6.636 5.819 -2.997 1.00 94.25 126 LEU A O 1
ATOM 956 N N . PHE A 1 127 ? 8.161 4.388 -3.828 1.00 92.69 127 PHE A N 1
ATOM 957 C CA . PHE A 1 127 ? 8.621 3.953 -2.511 1.00 92.69 127 PHE A CA 1
ATOM 958 C C . PHE A 1 127 ? 9.332 5.070 -1.734 1.00 92.69 127 PHE A C 1
ATOM 960 O O . PHE A 1 127 ? 9.112 5.187 -0.533 1.00 92.69 127 PHE A O 1
ATOM 967 N N . GLY A 1 128 ? 10.124 5.929 -2.386 1.00 91.38 128 GLY A N 1
ATOM 968 C CA . GLY A 1 128 ? 10.770 7.053 -1.704 1.00 91.38 128 GLY A CA 1
ATOM 969 C C . GLY A 1 128 ? 9.754 8.031 -1.113 1.00 91.38 128 GLY A C 1
ATOM 970 O O . GLY A 1 128 ? 9.923 8.471 0.022 1.00 91.38 128 GLY A O 1
ATOM 971 N N . TRP A 1 129 ? 8.663 8.337 -1.828 1.00 93.31 129 TRP A N 1
ATOM 972 C CA . TRP A 1 129 ? 7.549 9.108 -1.258 1.00 93.31 129 TRP A CA 1
ATOM 973 C C . TRP A 1 129 ? 6.848 8.367 -0.120 1.00 93.31 129 TRP A C 1
ATOM 975 O O . TRP A 1 129 ? 6.538 8.976 0.899 1.00 93.31 129 TRP A O 1
ATOM 985 N N . TRP A 1 130 ? 6.628 7.060 -0.269 1.00 93.12 130 TRP A N 1
ATOM 986 C CA . TRP A 1 130 ? 5.963 6.239 0.743 1.00 93.12 130 TRP A CA 1
ATOM 987 C C . TRP A 1 130 ? 6.754 6.135 2.052 1.00 93.12 130 TRP A C 1
ATOM 989 O O . TRP A 1 130 ? 6.173 6.102 3.136 1.00 93.12 130 TRP A O 1
ATOM 999 N N . ASN A 1 131 ? 8.079 6.060 1.935 1.00 88.94 131 ASN A N 1
ATOM 1000 C CA . ASN A 1 131 ? 9.009 5.860 3.036 1.00 88.94 131 ASN A CA 1
ATOM 1001 C C . ASN A 1 131 ? 9.427 7.159 3.740 1.00 88.94 131 ASN A C 1
ATOM 1003 O O . ASN A 1 131 ? 9.929 7.093 4.860 1.00 88.94 131 ASN A O 1
ATOM 1007 N N . ALA A 1 132 ? 9.224 8.312 3.099 1.00 85.31 132 ALA A N 1
ATOM 1008 C CA . ALA A 1 132 ? 9.522 9.611 3.684 1.00 85.31 132 ALA A CA 1
ATOM 1009 C C . ALA A 1 132 ? 8.720 9.861 4.975 1.00 85.31 132 ALA A C 1
ATOM 1011 O O . ALA A 1 132 ? 7.585 9.396 5.130 1.00 85.31 132 ALA A O 1
ATOM 1012 N N . ASP A 1 133 ? 9.298 10.649 5.883 1.00 76.00 133 ASP A N 1
ATOM 1013 C CA . ASP A 1 133 ? 8.630 11.062 7.117 1.00 76.00 133 ASP A CA 1
ATOM 1014 C C . ASP A 1 133 ? 7.330 11.840 6.839 1.00 76.00 133 ASP A C 1
ATOM 1016 O O . ASP A 1 133 ? 7.208 12.619 5.889 1.00 76.00 133 ASP A O 1
ATOM 1020 N N . GLY A 1 134 ? 6.346 11.660 7.723 1.00 82.81 134 GLY A N 1
ATOM 1021 C CA . GLY A 1 134 ? 5.036 12.296 7.614 1.00 82.81 134 GLY A CA 1
ATOM 1022 C C . GLY A 1 134 ? 4.023 11.446 6.832 1.00 82.81 134 GLY A C 1
ATOM 1023 O O . GLY A 1 134 ? 4.009 10.219 6.961 1.00 82.81 134 GLY A O 1
ATOM 1024 N N . PRO A 1 135 ? 3.108 12.059 6.055 1.00 87.56 135 PRO A N 1
ATOM 1025 C CA . PRO A 1 135 ? 2.043 11.344 5.355 1.00 87.56 135 PRO A CA 1
ATOM 1026 C C . PRO A 1 135 ? 2.532 10.732 4.026 1.00 87.56 135 PRO A C 1
ATOM 1028 O O . PRO A 1 135 ? 1.995 11.026 2.960 1.00 87.56 135 PRO A O 1
ATOM 1031 N N . GLY A 1 136 ? 3.563 9.884 4.079 1.00 90.94 136 GLY A N 1
ATOM 1032 C CA . GLY A 1 136 ? 4.237 9.341 2.893 1.00 90.94 136 GLY A CA 1
ATOM 1033 C C . GLY A 1 136 ? 3.316 8.583 1.930 1.00 90.94 136 GLY A C 1
ATOM 1034 O O . GLY A 1 136 ? 3.339 8.832 0.724 1.00 90.94 136 GLY A O 1
ATOM 1035 N N . SER A 1 137 ? 2.425 7.725 2.448 1.00 93.62 137 SER A N 1
ATOM 1036 C CA . SER A 1 137 ? 1.466 6.983 1.606 1.00 93.62 137 SER A CA 1
ATOM 1037 C C . SER A 1 137 ? 0.496 7.914 0.866 1.00 93.62 137 SER A C 1
ATOM 1039 O O . SER A 1 137 ? 0.168 7.675 -0.295 1.00 93.62 137 SER A O 1
ATOM 1041 N N . PHE A 1 138 ? 0.107 9.034 1.485 1.00 94.12 138 PHE A N 1
ATOM 1042 C CA . PHE A 1 138 ? -0.714 10.059 0.842 1.00 94.12 138 PHE A CA 1
ATOM 1043 C C . PHE A 1 138 ? 0.033 10.731 -0.314 1.00 94.12 138 PHE A C 1
ATOM 1045 O O . PHE A 1 138 ? -0.528 10.847 -1.402 1.00 94.12 138 PHE A O 1
ATOM 1052 N N . TYR A 1 139 ? 1.292 11.137 -0.126 1.00 94.19 139 TYR A N 1
ATOM 1053 C CA . TYR A 1 139 ? 2.064 11.743 -1.215 1.00 94.19 139 TYR A CA 1
ATOM 1054 C C . TYR A 1 139 ? 2.332 10.757 -2.350 1.00 94.19 139 TYR A C 1
ATOM 1056 O O . TYR A 1 139 ? 2.202 11.126 -3.514 1.00 94.19 139 TYR A O 1
ATOM 1064 N N . ALA A 1 140 ? 2.631 9.498 -2.028 1.00 95.38 140 ALA A N 1
ATOM 1065 C CA . ALA A 1 140 ? 2.833 8.452 -3.021 1.00 95.38 140 ALA A CA 1
ATOM 1066 C C . ALA A 1 140 ? 1.565 8.205 -3.863 1.00 95.38 140 ALA A C 1
ATOM 1068 O O . ALA A 1 140 ? 1.632 8.189 -5.094 1.00 95.38 140 ALA A O 1
ATOM 1069 N N . LEU A 1 141 ? 0.406 8.053 -3.215 1.00 95.94 141 LEU A N 1
ATOM 1070 C CA . LEU A 1 141 ? -0.840 7.647 -3.874 1.00 95.94 141 LEU A CA 1
ATOM 1071 C C . LEU A 1 141 ? -1.643 8.804 -4.466 1.00 95.94 141 LEU A C 1
ATOM 1073 O O . LEU A 1 141 ? -2.157 8.681 -5.570 1.00 95.94 141 LEU A O 1
ATOM 1077 N N . CYS A 1 142 ? -1.778 9.916 -3.747 1.00 95.19 142 CYS A N 1
ATOM 1078 C CA . CYS A 1 142 ? -2.611 11.045 -4.175 1.00 95.19 142 CYS A CA 1
ATOM 1079 C C . CYS A 1 142 ? -1.818 12.117 -4.934 1.00 95.19 142 CYS A C 1
ATOM 1081 O O . CYS A 1 142 ? -2.424 12.932 -5.618 1.00 95.19 142 CYS A O 1
ATOM 1083 N N . GLY A 1 143 ? -0.492 12.163 -4.765 1.00 92.31 143 GLY A N 1
ATOM 1084 C CA . GLY A 1 143 ? 0.370 13.173 -5.384 1.00 92.31 143 GLY A CA 1
ATOM 1085 C C . GLY A 1 143 ? 1.184 12.626 -6.551 1.00 92.31 143 GLY A C 1
ATOM 1086 O O . GLY A 1 143 ? 1.025 13.066 -7.678 1.00 92.31 143 GLY A O 1
ATOM 1087 N N . PHE A 1 144 ? 2.080 11.677 -6.275 1.00 93.69 144 PHE A N 1
ATOM 1088 C CA . PHE A 1 144 ? 3.050 11.190 -7.255 1.00 93.69 144 PHE A CA 1
ATOM 1089 C C . PHE A 1 144 ? 2.426 10.286 -8.324 1.00 93.69 144 PHE A C 1
ATOM 1091 O O . PHE A 1 144 ? 2.729 10.443 -9.502 1.00 93.69 144 PHE A O 1
ATOM 1098 N N . SER A 1 145 ? 1.605 9.315 -7.915 1.00 93.69 145 SER A N 1
ATOM 1099 C CA . SER A 1 145 ? 1.025 8.327 -8.839 1.00 93.69 145 SER A CA 1
ATOM 1100 C C . SER A 1 145 ? -0.415 8.611 -9.245 1.00 93.69 145 SER A C 1
ATOM 1102 O O . SER A 1 145 ? -0.888 8.016 -10.207 1.00 93.69 145 SER A O 1
ATOM 1104 N N . GLU A 1 146 ? -1.115 9.466 -8.494 1.00 94.69 146 GLU A N 1
ATOM 1105 C CA . GLU A 1 146 ? -2.547 9.752 -8.669 1.00 94.69 146 GLU A CA 1
ATOM 1106 C C . GLU A 1 146 ? -3.444 8.489 -8.658 1.00 94.69 146 GLU A C 1
ATOM 1108 O O . GLU A 1 146 ? -4.569 8.499 -9.153 1.00 94.69 146 GLU A O 1
ATOM 1113 N N . MET A 1 147 ? -2.966 7.385 -8.068 1.00 93.69 147 MET A N 1
ATOM 1114 C CA . MET A 1 147 ? -3.693 6.111 -7.968 1.00 93.69 147 MET A CA 1
ATOM 1115 C C . MET A 1 147 ? -4.689 6.071 -6.804 1.00 93.69 147 MET A C 1
ATOM 1117 O O . MET A 1 147 ? -5.541 5.185 -6.750 1.00 93.69 147 MET A O 1
ATOM 1121 N N . GLY A 1 148 ? -4.550 6.978 -5.837 1.00 94.44 148 GLY A N 1
ATOM 1122 C CA . GLY A 1 148 ? -5.368 7.012 -4.631 1.00 94.44 148 GLY A CA 1
ATOM 1123 C C . GLY A 1 148 ? -6.255 8.242 -4.533 1.00 94.44 148 GLY A C 1
ATOM 1124 O O . GLY A 1 148 ? -6.055 9.257 -5.197 1.00 94.44 148 GLY A O 1
ATOM 1125 N N . VAL A 1 149 ? -7.218 8.157 -3.620 1.00 95.06 149 VAL A N 1
ATOM 1126 C CA . VAL A 1 149 ? -8.058 9.281 -3.213 1.00 95.06 149 VAL A CA 1
ATOM 1127 C C . VAL A 1 149 ? -7.811 9.603 -1.749 1.00 95.06 149 VAL A C 1
ATOM 1129 O O . VAL A 1 149 ? -7.561 8.721 -0.926 1.00 95.06 149 VAL A O 1
ATOM 1132 N N . ARG A 1 150 ? -7.900 10.886 -1.401 1.00 95.75 150 ARG A N 1
ATOM 1133 C CA . ARG A 1 150 ? -7.816 11.309 -0.006 1.00 95.75 150 ARG A CA 1
ATOM 1134 C C . ARG A 1 150 ? -9.078 10.882 0.737 1.00 95.75 150 ARG A C 1
ATOM 1136 O O . ARG A 1 150 ? -10.163 11.365 0.421 1.00 95.75 150 ARG A O 1
ATOM 1143 N N . VAL A 1 151 ? -8.913 10.080 1.781 1.00 95.00 151 VAL A N 1
ATOM 1144 C CA . VAL A 1 151 ? -9.996 9.677 2.686 1.00 95.00 151 VAL A CA 1
ATOM 1145 C C . VAL A 1 151 ? -9.848 10.410 4.018 1.00 95.00 151 VAL A C 1
ATOM 1147 O O . VAL A 1 151 ? -8.738 10.630 4.507 1.00 95.00 151 VAL A O 1
ATOM 1150 N N . SER A 1 152 ? -10.964 10.866 4.589 1.00 94.25 152 SER A N 1
ATOM 1151 C CA . SER A 1 152 ? -10.955 11.470 5.923 1.00 94.25 152 SER A CA 1
ATOM 1152 C C . SER A 1 152 ? -11.023 10.371 6.993 1.00 94.25 152 SER A C 1
ATOM 1154 O O . SER A 1 152 ? -11.655 9.349 6.742 1.00 94.25 152 SER A O 1
ATOM 1156 N N . PRO A 1 153 ? -10.442 10.542 8.197 1.00 92.00 153 PRO A N 1
ATOM 1157 C CA . PRO A 1 153 ? -10.417 9.468 9.198 1.00 92.00 153 PRO A CA 1
ATOM 1158 C C . PRO A 1 153 ? -11.797 8.873 9.533 1.00 92.00 153 PRO A C 1
ATOM 1160 O O . PRO A 1 153 ? -11.934 7.666 9.696 1.00 92.00 153 PRO A O 1
ATOM 1163 N N . LYS A 1 154 ? -12.848 9.699 9.578 1.00 93.69 154 LYS A N 1
ATOM 1164 C CA . LYS A 1 154 ? -14.225 9.238 9.840 1.00 93.69 154 LYS A CA 1
ATOM 1165 C C . LYS A 1 154 ? -14.814 8.369 8.719 1.00 93.69 154 LYS A C 1
ATOM 1167 O O . LYS A 1 154 ? -15.749 7.624 8.980 1.00 93.69 154 LYS A O 1
ATOM 1172 N N . ASP A 1 155 ? -14.278 8.487 7.506 1.00 95.88 155 ASP A N 1
ATOM 1173 C CA . ASP A 1 155 ? -14.739 7.779 6.311 1.00 95.88 155 ASP A CA 1
ATOM 1174 C C . ASP A 1 155 ? -13.792 6.621 5.946 1.00 95.88 155 ASP A C 1
ATOM 1176 O O . ASP A 1 155 ? -13.997 5.968 4.927 1.00 95.88 155 ASP A O 1
ATOM 1180 N N . ALA A 1 156 ? -12.753 6.379 6.759 1.00 96.31 156 ALA A N 1
ATOM 1181 C CA . ALA A 1 156 ? -11.770 5.332 6.522 1.00 96.31 156 ALA A CA 1
ATOM 1182 C C . ALA A 1 156 ? -12.419 3.943 6.546 1.00 96.31 156 ALA A C 1
ATOM 1184 O O . ALA A 1 156 ? -13.202 3.610 7.443 1.00 96.31 156 ALA A O 1
ATOM 1185 N N . LEU A 1 157 ? -12.050 3.121 5.570 1.00 97.56 157 LEU A N 1
ATOM 1186 C CA . LEU A 1 157 ? -12.496 1.746 5.415 1.00 97.56 157 LEU A CA 1
ATOM 1187 C C . LEU A 1 157 ? -11.323 0.780 5.594 1.00 97.56 157 LEU A C 1
ATOM 1189 O O . LEU A 1 157 ? -10.181 1.117 5.267 1.00 97.56 157 LEU A O 1
ATOM 1193 N N . PRO A 1 158 ? -11.572 -0.444 6.094 1.00 98.00 158 PRO A N 1
ATOM 1194 C CA . PRO A 1 158 ? -10.539 -1.467 6.156 1.00 98.00 158 PRO A CA 1
ATOM 1195 C C . PRO A 1 158 ? -9.807 -1.618 4.818 1.00 98.00 158 PRO A C 1
ATOM 1197 O O . PRO A 1 158 ? -10.453 -1.705 3.779 1.00 98.00 158 PRO A O 1
ATOM 1200 N N . GLY A 1 159 ? -8.475 -1.636 4.835 1.00 97.56 159 GLY A N 1
ATOM 1201 C CA . GLY A 1 159 ? -7.636 -1.643 3.632 1.00 97.56 159 GLY A CA 1
ATOM 1202 C C . GLY A 1 159 ? -7.128 -0.265 3.192 1.00 97.56 159 GLY A C 1
ATOM 1203 O O . GLY A 1 159 ? -6.272 -0.209 2.315 1.00 97.56 159 GLY A O 1
ATOM 1204 N N . ASP A 1 160 ? -7.582 0.832 3.802 1.00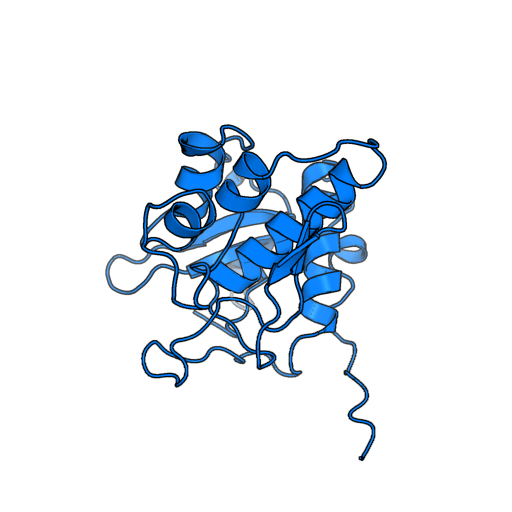 97.88 160 ASP A N 1
ATOM 1205 C CA . ASP A 1 160 ? -7.007 2.154 3.541 1.00 97.88 160 ASP A CA 1
ATOM 1206 C C . ASP A 1 160 ? -5.597 2.275 4.138 1.00 97.88 160 ASP A C 1
ATOM 1208 O O . ASP A 1 160 ? -5.323 1.810 5.249 1.00 97.88 160 ASP A O 1
ATOM 1212 N N . PHE A 1 161 ? -4.696 2.952 3.427 1.00 96.88 161 PHE A N 1
ATOM 1213 C CA . PHE A 1 161 ? -3.371 3.290 3.947 1.00 96.88 161 PHE A CA 1
ATOM 1214 C C . PHE A 1 161 ? -3.440 4.536 4.826 1.00 96.88 161 PHE A C 1
ATOM 1216 O O . PHE A 1 161 ? -4.066 5.534 4.471 1.00 96.88 161 PHE A O 1
ATOM 1223 N N . CYS A 1 162 ? -2.786 4.480 5.984 1.00 94.00 162 CYS A N 1
ATOM 1224 C CA . CYS A 1 162 ? -2.773 5.560 6.962 1.00 94.00 162 CYS A CA 1
ATOM 1225 C C . CYS A 1 162 ? -1.351 5.832 7.462 1.00 94.00 162 CYS A C 1
ATOM 1227 O O . CYS A 1 162 ? -0.525 4.927 7.584 1.00 94.00 162 CYS A O 1
ATOM 1229 N N . ASN A 1 163 ? -1.083 7.089 7.814 1.00 91.06 163 ASN A N 1
ATOM 1230 C CA . ASN A 1 163 ? 0.112 7.488 8.552 1.00 91.06 163 ASN A CA 1
ATOM 1231 C C . ASN A 1 163 ? -0.320 8.091 9.895 1.00 91.06 163 ASN A C 1
ATOM 1233 O O . ASN A 1 163 ? -0.980 9.133 9.926 1.00 91.06 163 ASN A O 1
ATOM 1237 N N . ILE A 1 164 ? 0.060 7.451 10.999 1.00 89.00 164 ILE A N 1
ATOM 1238 C CA . ILE A 1 164 ? -0.090 8.004 12.349 1.00 89.00 164 ILE A CA 1
ATOM 1239 C C . ILE A 1 164 ? 1.092 8.941 12.583 1.00 89.00 164 ILE A C 1
ATOM 1241 O O . ILE A 1 164 ? 2.243 8.520 12.494 1.00 89.00 164 ILE A O 1
ATOM 1245 N N . ASN A 1 165 ? 0.815 10.215 12.853 1.00 85.00 165 ASN A N 1
ATOM 1246 C CA . ASN A 1 165 ? 1.841 11.238 13.029 1.00 85.00 165 ASN A CA 1
ATOM 1247 C C . ASN A 1 165 ? 1.738 11.851 14.424 1.00 85.00 165 ASN A C 1
ATOM 1249 O O . ASN A 1 165 ? 0.650 12.210 14.875 1.00 85.00 165 ASN A O 1
ATOM 1253 N N . TRP A 1 166 ? 2.883 12.001 15.082 1.00 80.44 166 TRP A N 1
ATOM 1254 C CA . TRP A 1 166 ? 2.989 12.555 16.427 1.00 80.44 166 TRP A CA 1
ATOM 1255 C C . TRP A 1 166 ? 3.539 13.979 16.385 1.00 80.44 166 TRP A C 1
ATOM 1257 O O . TRP A 1 166 ? 4.233 14.365 15.448 1.00 80.44 166 TRP A O 1
ATOM 1267 N N . VAL A 1 167 ? 3.295 14.756 17.444 1.00 77.38 167 VAL A N 1
ATOM 1268 C CA . VAL A 1 167 ? 3.926 16.082 17.609 1.00 77.38 167 VAL A CA 1
ATOM 1269 C C . VAL A 1 167 ? 5.455 15.956 17.681 1.00 77.38 167 VAL A C 1
ATOM 1271 O O . VAL A 1 167 ? 6.177 16.861 17.267 1.00 77.38 167 VAL A O 1
ATOM 1274 N N . LYS A 1 168 ? 5.954 14.839 18.224 1.00 70.19 168 LYS A N 1
ATOM 1275 C CA . LYS A 1 168 ? 7.376 14.492 18.305 1.00 70.19 168 LYS A CA 1
ATOM 1276 C C . LYS A 1 168 ? 7.543 12.996 18.052 1.00 70.19 168 LYS A C 1
ATOM 1278 O O . LYS A 1 168 ? 6.838 12.208 18.674 1.00 70.19 168 LYS A O 1
ATOM 1283 N N . GLY A 1 169 ? 8.508 12.625 17.217 1.00 66.12 169 GLY A N 1
ATOM 1284 C CA . GLY A 1 169 ? 8.823 11.231 16.891 1.00 66.12 169 GLY A CA 1
ATOM 1285 C C . GLY A 1 169 ? 8.519 10.876 15.432 1.00 66.12 169 GLY A C 1
ATOM 1286 O O . GLY A 1 169 ? 7.868 11.659 14.738 1.00 66.12 169 GLY A O 1
ATOM 1287 N N . PRO A 1 170 ? 9.020 9.723 14.959 1.00 72.62 170 PRO A N 1
ATOM 1288 C CA . PRO A 1 170 ? 8.801 9.273 13.591 1.00 72.62 170 PRO A CA 1
ATOM 1289 C C . PRO A 1 170 ? 7.330 8.904 13.364 1.00 72.62 170 PRO A C 1
ATOM 1291 O O . PRO A 1 170 ? 6.639 8.453 14.281 1.00 72.62 170 PRO A O 1
ATOM 1294 N N . GLY A 1 171 ? 6.851 9.099 12.136 1.00 81.50 171 GLY A N 1
ATOM 1295 C CA . GLY A 1 171 ? 5.518 8.653 11.735 1.00 81.50 171 GLY A CA 1
ATOM 1296 C C . GLY A 1 171 ? 5.415 7.125 11.694 1.00 81.50 171 GLY A C 1
ATOM 1297 O O . GLY A 1 171 ? 6.417 6.417 11.594 1.00 81.50 171 GLY A O 1
ATOM 1298 N N . HIS A 1 172 ? 4.189 6.608 11.747 1.00 87.56 172 HIS A N 1
ATOM 1299 C CA . HIS A 1 172 ? 3.911 5.177 11.667 1.00 87.56 172 HIS A CA 1
ATOM 1300 C C . HIS A 1 172 ? 2.992 4.871 10.481 1.00 87.56 172 HIS A C 1
ATOM 1302 O O . HIS A 1 172 ? 1.851 5.331 10.442 1.00 87.56 172 HIS A O 1
ATOM 1308 N N . SER A 1 173 ? 3.494 4.118 9.500 1.00 90.69 173 SER A N 1
ATOM 1309 C CA . SER A 1 173 ? 2.723 3.719 8.318 1.00 90.69 173 SER A CA 1
ATOM 1310 C C . SER A 1 173 ? 1.981 2.413 8.580 1.00 90.69 173 SER A C 1
ATOM 1312 O O . SER A 1 173 ? 2.585 1.433 9.013 1.00 90.69 173 SER A O 1
ATOM 1314 N N . VAL A 1 174 ? 0.674 2.402 8.329 1.00 92.62 174 VAL A N 1
ATOM 1315 C CA . VAL A 1 174 ? -0.211 1.286 8.678 1.00 92.62 174 VAL A CA 1
ATOM 1316 C C . VAL A 1 174 ? -1.269 1.050 7.606 1.00 92.62 174 VAL A C 1
ATOM 1318 O O . VAL A 1 174 ? -1.583 1.944 6.818 1.00 92.62 174 VAL A O 1
ATOM 1321 N N . VAL A 1 175 ? -1.867 -0.142 7.621 1.00 95.38 175 VAL A N 1
ATOM 1322 C CA . VAL A 1 175 ? -3.131 -0.425 6.925 1.00 95.38 175 VAL A CA 1
ATOM 1323 C C . VAL A 1 175 ? -4.259 -0.379 7.950 1.00 95.38 175 VAL A C 1
ATOM 1325 O O . VAL A 1 175 ? -4.229 -1.103 8.946 1.00 95.38 175 VAL A O 1
ATOM 1328 N N . PHE A 1 176 ? -5.249 0.479 7.735 1.00 96.25 176 PHE A N 1
ATOM 1329 C CA . PHE A 1 176 ? -6.405 0.611 8.613 1.00 96.25 176 PHE A CA 1
ATOM 1330 C C . PHE A 1 176 ? -7.282 -0.648 8.552 1.00 96.25 176 PHE A C 1
ATOM 1332 O O . PHE A 1 176 ? -7.527 -1.188 7.475 1.00 96.25 176 PHE A O 1
ATOM 1339 N N . LEU A 1 177 ? -7.764 -1.126 9.703 1.00 95.38 177 LEU A N 1
ATOM 1340 C CA . LEU A 1 177 ? -8.627 -2.314 9.807 1.00 95.38 177 LEU A CA 1
ATOM 1341 C C . LEU A 1 177 ? -10.005 -2.015 10.410 1.00 95.38 177 LEU A C 1
ATOM 1343 O O . LEU A 1 177 ? -10.889 -2.867 10.347 1.00 95.38 177 LEU A O 1
ATOM 1347 N N . GLY A 1 178 ? -10.196 -0.840 11.005 1.00 94.38 178 GLY A N 1
ATOM 1348 C CA . GLY A 1 178 ? -11.470 -0.435 11.588 1.00 94.38 178 GLY A CA 1
ATOM 1349 C C . GLY A 1 178 ? -11.316 0.409 12.846 1.00 94.38 178 GLY A C 1
ATOM 1350 O O . GLY A 1 178 ? -10.282 0.403 13.513 1.00 94.38 178 GLY A O 1
ATOM 1351 N N . TRP A 1 179 ? -12.389 1.111 13.189 1.00 92.75 179 TRP A N 1
ATOM 1352 C CA . TRP A 1 179 ? -12.536 1.760 14.486 1.00 92.75 179 TRP A CA 1
ATOM 1353 C C . TRP A 1 179 ? -13.048 0.750 15.512 1.00 92.75 179 TRP A C 1
ATOM 1355 O O . TRP A 1 179 ? -13.917 -0.069 15.212 1.00 92.75 179 TRP A O 1
ATOM 1365 N N . GLU A 1 180 ? -12.538 0.824 16.733 1.00 90.88 180 GLU A N 1
ATOM 1366 C CA . GLU A 1 180 ? -13.015 0.025 17.857 1.00 90.88 180 GLU A CA 1
ATOM 1367 C C . GLU A 1 180 ? -13.127 0.872 19.123 1.00 90.88 180 GLU A C 1
ATOM 1369 O O . GLU A 1 180 ? -12.702 2.024 19.157 1.00 90.88 180 GLU A O 1
ATOM 1374 N N . LYS A 1 181 ? -13.736 0.316 20.169 1.00 88.31 181 LYS A N 1
ATOM 1375 C CA . LYS A 1 181 ? -13.633 0.887 21.512 1.00 88.31 181 LYS A CA 1
ATOM 1376 C C . LYS A 1 181 ? -12.550 0.135 22.268 1.00 88.31 181 LYS A C 1
ATOM 1378 O O . LYS A 1 181 ? -12.525 -1.095 22.220 1.00 88.31 181 LYS A O 1
ATOM 1383 N N . THR A 1 182 ? -11.678 0.860 22.956 1.00 84.06 182 THR A N 1
ATOM 1384 C CA . THR A 1 182 ? -10.708 0.261 23.876 1.00 84.06 182 THR A CA 1
ATOM 1385 C C . THR A 1 182 ? -11.431 -0.382 25.064 1.00 84.06 182 THR A C 1
ATOM 1387 O O . THR A 1 182 ? -12.640 -0.202 25.247 1.00 84.06 182 THR A O 1
ATOM 1390 N N . ALA A 1 183 ? -10.697 -1.125 25.899 1.00 82.19 183 ALA A N 1
ATOM 1391 C CA . ALA A 1 183 ? -11.244 -1.711 27.126 1.00 82.19 183 ALA A CA 1
ATOM 1392 C C . ALA A 1 183 ? -11.879 -0.656 28.057 1.00 82.19 183 ALA A C 1
ATOM 1394 O O . ALA A 1 183 ? -12.871 -0.947 28.721 1.00 82.19 183 ALA A O 1
ATOM 1395 N N . ASP A 1 184 ? -11.355 0.572 28.031 1.00 87.06 184 ASP A N 1
ATOM 1396 C CA . ASP A 1 184 ? -11.831 1.707 28.828 1.00 87.06 184 ASP A CA 1
ATOM 1397 C C . ASP A 1 184 ? -12.981 2.482 28.153 1.00 87.06 184 ASP A C 1
ATOM 1399 O O . ASP A 1 184 ? -13.489 3.458 28.696 1.00 87.06 184 ASP A O 1
ATOM 1403 N N . GLY A 1 185 ? -13.426 2.046 26.968 1.00 87.06 185 GLY A N 1
ATOM 1404 C CA . GLY A 1 185 ? -14.518 2.666 26.214 1.00 87.06 185 GLY A CA 1
ATOM 1405 C C . GLY A 1 185 ? -14.104 3.834 25.316 1.00 87.06 185 GLY A C 1
ATOM 1406 O O . GLY A 1 185 ? -14.966 4.389 24.627 1.00 87.06 185 GLY A O 1
ATOM 1407 N N . GLU A 1 186 ? -12.815 4.169 25.276 1.00 89.25 186 GLU A N 1
ATOM 1408 C CA . GLU A 1 186 ? -12.264 5.237 24.440 1.00 89.25 186 GLU A CA 1
ATOM 1409 C C . GLU A 1 186 ? -12.202 4.830 22.957 1.00 89.25 186 GLU A C 1
ATOM 1411 O O . GLU A 1 186 ? -12.101 3.639 22.645 1.00 89.25 186 GLU A O 1
ATOM 1416 N N . PRO A 1 187 ? -12.244 5.783 22.008 1.00 86.50 187 PRO A N 1
ATOM 1417 C CA . PRO A 1 187 ? -12.039 5.489 20.594 1.00 86.50 187 PRO A CA 1
ATOM 1418 C C . PRO A 1 187 ? -10.640 4.911 20.337 1.00 86.50 187 PRO A C 1
ATOM 1420 O O . PRO A 1 187 ? -9.626 5.546 20.619 1.00 86.50 187 PRO A O 1
ATOM 1423 N N . GLY A 1 188 ? -10.592 3.712 19.767 1.00 89.62 188 GLY A N 1
ATOM 1424 C CA . GLY A 1 188 ? -9.383 3.020 19.340 1.00 89.62 188 GLY A CA 1
ATOM 1425 C C . GLY A 1 188 ? -9.362 2.808 17.829 1.00 89.62 188 GLY A C 1
ATOM 1426 O O . GLY A 1 188 ? -10.404 2.697 17.180 1.00 89.62 188 GLY A O 1
ATOM 1427 N N . MET A 1 189 ? -8.160 2.733 17.264 1.00 90.38 189 MET A N 1
ATOM 1428 C CA . MET A 1 189 ? -7.947 2.374 15.865 1.00 90.38 189 MET A CA 1
ATOM 1429 C C . MET A 1 189 ? -7.305 0.997 15.789 1.00 90.38 189 MET A C 1
ATOM 1431 O O . MET A 1 189 ? -6.204 0.799 16.300 1.00 90.38 189 MET A O 1
ATOM 1435 N N . ARG A 1 190 ? -7.954 0.072 15.087 1.00 91.38 190 ARG A N 1
ATOM 1436 C CA . ARG A 1 190 ? -7.360 -1.208 14.723 1.00 91.38 190 ARG A CA 1
ATOM 1437 C C . ARG A 1 190 ? -6.609 -1.039 13.408 1.00 91.38 190 ARG A C 1
ATOM 1439 O O . ARG A 1 190 ? -7.155 -0.524 12.431 1.00 91.38 190 ARG A O 1
ATOM 1446 N N . PHE A 1 191 ? -5.365 -1.493 13.369 1.00 92.25 191 PHE A N 1
ATOM 1447 C CA . PHE A 1 191 ? -4.519 -1.399 12.184 1.00 92.25 191 PHE A CA 1
ATOM 1448 C C . PHE A 1 191 ? -3.591 -2.609 12.062 1.00 92.25 191 PHE A C 1
ATOM 1450 O O . PHE A 1 191 ? -3.374 -3.339 13.029 1.00 92.25 191 PHE A O 1
ATOM 1457 N N . TRP A 1 192 ? -3.056 -2.813 10.862 1.00 91.44 192 TRP A N 1
ATOM 1458 C CA . TRP A 1 192 ? -1.994 -3.768 10.576 1.00 91.44 192 TRP A CA 1
ATOM 1459 C C . TRP A 1 192 ? -0.683 -3.033 10.274 1.00 91.44 192 TRP A C 1
ATOM 1461 O O . TRP A 1 192 ? -0.678 -2.022 9.565 1.00 91.44 192 TRP A O 1
ATOM 1471 N N . SER A 1 193 ? 0.417 -3.540 10.831 1.00 88.00 193 SER A N 1
ATOM 1472 C CA . SER A 1 193 ? 1.773 -3.006 10.684 1.00 88.00 193 SER A CA 1
ATOM 1473 C C . SER A 1 193 ? 2.814 -4.055 11.087 1.00 88.00 193 SER A C 1
ATOM 1475 O O . SER A 1 193 ? 2.485 -5.028 11.761 1.00 88.00 193 SER A O 1
ATOM 1477 N N . SER A 1 194 ? 4.084 -3.841 10.727 1.00 80.50 194 SER A N 1
ATOM 1478 C CA . SER A 1 194 ? 5.199 -4.681 11.194 1.00 80.50 194 SER A CA 1
ATOM 1479 C C . SER A 1 194 ? 5.613 -4.442 12.649 1.00 80.50 194 SER A C 1
ATOM 1481 O O . SER A 1 194 ? 6.341 -5.248 13.231 1.00 80.50 194 SER A O 1
ATOM 1483 N N . GLN A 1 195 ? 5.171 -3.337 13.253 1.00 71.56 195 GLN A N 1
ATOM 1484 C CA . GLN A 1 195 ? 5.417 -3.029 14.663 1.00 71.56 195 GLN A CA 1
ATOM 1485 C C . GLN A 1 195 ? 4.226 -3.501 15.505 1.00 71.56 195 GLN A C 1
ATOM 1487 O O . GLN A 1 195 ? 3.076 -3.280 15.134 1.00 71.56 195 GLN A O 1
ATOM 1492 N N . ALA A 1 196 ? 4.504 -4.148 16.642 1.00 56.31 196 ALA A N 1
ATOM 1493 C CA . ALA A 1 196 ? 3.470 -4.664 17.550 1.00 56.31 196 ALA A CA 1
ATOM 1494 C C . ALA A 1 196 ? 2.701 -3.553 18.288 1.00 56.31 196 ALA A C 1
ATOM 1496 O O . ALA A 1 196 ? 1.593 -3.778 18.769 1.00 56.31 196 ALA A O 1
ATOM 1497 N N . SER A 1 197 ? 3.290 -2.364 18.384 1.00 54.53 197 SER A N 1
ATOM 1498 C CA . SER A 1 197 ? 2.695 -1.175 18.982 1.00 54.53 197 SER A CA 1
ATOM 1499 C C . SER A 1 197 ? 3.423 0.072 18.485 1.00 54.53 197 SER A C 1
ATOM 1501 O O . SER A 1 197 ? 4.567 -0.014 18.031 1.00 54.53 197 SER A O 1
ATOM 1503 N N . THR A 1 198 ? 2.756 1.217 18.603 1.00 48.31 198 THR A N 1
ATOM 1504 C CA . THR A 1 198 ? 3.367 2.552 18.526 1.00 48.31 198 THR A CA 1
ATOM 1505 C C . THR A 1 198 ? 3.992 2.951 19.850 1.00 48.31 198 THR A C 1
ATOM 1507 O O . THR A 1 198 ? 3.359 2.632 20.883 1.00 48.31 198 THR A O 1
#

pLDDT: mean 83.12, std 14.73, range [36.72, 98.0]

Sequence (198 aa):
MPDSAVPTYHISHLRKFGFGVPEANRAVLHGVDIVQATAPDGGGYFIGVKADPPESPIGYRVTFLERPLLSPPRCTSYCSGASYAAFVTALDLLLGESGLRVSDEVQEAVRMQEPDGGRREDTIKLFGWWNADGPGSFYALCGFSEMGVRVSPKDALPGDFCNINWVKGPGHSVVFLGWEKTADGEPGMRFWSSQAST

Foldseek 3Di:
DDDPPQDDDQLCLLVPFVPPDDLLLSLLSNLLSVQVSQAHPPFALDDDCPDVVRDQAAQAFADALNHTQDHGPHHGHAQLSSSLSSVRSSNNVVCNVVPDDDDVVVSVLSHQADPVRHGDDAPRHLSNQSVDFDFSNCCNCVNRPVPDDDDDPVRDGQSDWDWADDPDDTIGIWGWRDWDADPVRHIDTDTDGSHPDD